Protein AF-A0A7C2Q3B1-F1 (afdb_monomer_lite)

Structure (mmCIF, N/CA/C/O backbone):
data_AF-A0A7C2Q3B1-F1
#
_entry.id   AF-A0A7C2Q3B1-F1
#
loop_
_atom_site.group_PDB
_atom_site.id
_atom_site.type_symbol
_atom_site.label_atom_id
_atom_site.label_alt_id
_atom_site.label_comp_id
_atom_site.label_asym_id
_atom_site.label_entity_id
_atom_site.label_seq_id
_atom_site.pdbx_PDB_ins_code
_atom_site.Cartn_x
_atom_site.Cartn_y
_atom_site.Cartn_z
_atom_site.occupancy
_atom_site.B_iso_or_equiv
_atom_site.auth_seq_id
_atom_site.auth_comp_id
_atom_site.auth_asym_id
_atom_site.auth_atom_id
_atom_site.pdbx_PDB_model_num
ATOM 1 N N . MET A 1 1 ? -25.913 -13.146 -14.107 1.00 42.25 1 MET A N 1
ATOM 2 C CA . MET A 1 1 ? -25.647 -11.935 -14.912 1.00 42.25 1 MET A CA 1
ATOM 3 C C . MET A 1 1 ? -24.142 -11.754 -14.998 1.00 42.25 1 MET A C 1
ATOM 5 O O . MET A 1 1 ? -23.524 -11.432 -13.992 1.00 42.25 1 MET A O 1
ATOM 9 N N . SER A 1 2 ? -23.534 -12.073 -16.142 1.00 45.22 2 SER A N 1
ATOM 10 C CA . SER A 1 2 ? -22.103 -11.849 -16.359 1.00 45.22 2 SER A CA 1
ATOM 11 C C . SER A 1 2 ? -21.874 -10.354 -16.567 1.00 45.22 2 SER A C 1
ATOM 13 O O . SER A 1 2 ? -22.244 -9.8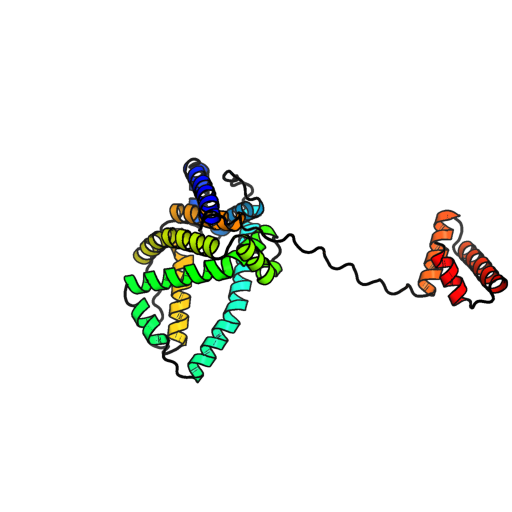14 -17.606 1.00 45.22 2 SER A O 1
ATOM 15 N N . VAL A 1 3 ? -21.310 -9.693 -15.559 1.00 58.19 3 VAL A N 1
ATOM 16 C CA . VAL A 1 3 ? -20.735 -8.347 -15.691 1.00 58.19 3 VAL A CA 1
ATOM 17 C C . VAL A 1 3 ? -19.761 -8.367 -16.874 1.00 58.19 3 VAL A C 1
ATOM 19 O O . VAL A 1 3 ? -19.031 -9.352 -17.033 1.00 58.19 3 VAL A O 1
ATOM 22 N N . ALA A 1 4 ? -19.771 -7.336 -17.723 1.00 73.50 4 ALA A N 1
ATOM 23 C CA . ALA A 1 4 ? -18.874 -7.292 -18.872 1.00 73.50 4 ALA A CA 1
ATOM 24 C C . ALA A 1 4 ? -17.408 -7.352 -18.392 1.00 73.50 4 ALA A C 1
ATOM 26 O O . ALA A 1 4 ? -17.093 -6.853 -17.304 1.00 73.50 4 ALA A O 1
ATOM 27 N N . PRO A 1 5 ? -16.489 -7.974 -19.155 1.00 72.19 5 PRO A N 1
ATOM 28 C CA . PRO A 1 5 ? -15.099 -8.077 -18.731 1.00 72.19 5 PRO A CA 1
ATOM 29 C C . PRO A 1 5 ? -14.525 -6.679 -18.465 1.00 72.19 5 PRO A C 1
ATOM 31 O O . PRO A 1 5 ? -14.617 -5.791 -19.314 1.00 72.19 5 PRO A O 1
ATOM 34 N N . LEU A 1 6 ? -13.915 -6.505 -17.289 1.00 85.00 6 LEU A N 1
ATOM 35 C CA . LEU A 1 6 ? -13.250 -5.275 -16.839 1.00 85.00 6 LEU A CA 1
ATOM 36 C C . LEU A 1 6 ? -14.175 -4.083 -16.524 1.00 85.00 6 LEU A C 1
ATOM 38 O O . LEU A 1 6 ? -13.698 -2.957 -16.373 1.00 85.00 6 LEU A O 1
ATOM 42 N N . GLU A 1 7 ? -15.491 -4.281 -16.437 1.00 90.75 7 GLU A N 1
ATOM 43 C CA . GLU A 1 7 ? -16.442 -3.192 -16.174 1.00 90.75 7 GLU A CA 1
ATOM 44 C C . GLU A 1 7 ? -16.231 -2.543 -14.797 1.00 90.75 7 GLU A C 1
ATOM 46 O O . GLU A 1 7 ? -16.241 -1.314 -14.682 1.00 90.75 7 GLU A O 1
ATOM 51 N N . ARG A 1 8 ? -15.953 -3.347 -13.761 1.00 90.50 8 ARG A N 1
ATOM 52 C CA . ARG A 1 8 ? -15.705 -2.843 -12.400 1.00 90.50 8 ARG A CA 1
ATOM 53 C C . ARG A 1 8 ? -14.401 -2.062 -12.340 1.00 90.50 8 ARG A C 1
ATOM 55 O O . ARG A 1 8 ? -14.362 -0.983 -11.750 1.00 90.50 8 ARG A O 1
ATOM 62 N N . ALA A 1 9 ? -13.360 -2.556 -13.009 1.00 91.94 9 ALA A N 1
ATOM 63 C CA . ALA A 1 9 ? -12.097 -1.836 -13.119 1.00 91.94 9 ALA A CA 1
ATOM 64 C C . ALA A 1 9 ? -12.259 -0.499 -13.847 1.00 91.94 9 ALA A C 1
ATOM 66 O O . ALA A 1 9 ? -11.742 0.513 -13.385 1.00 91.94 9 ALA A O 1
ATOM 67 N N . ARG A 1 10 ? -13.004 -0.472 -14.960 1.00 93.06 10 ARG A N 1
ATOM 68 C CA . ARG A 1 10 ? -13.275 0.756 -15.723 1.00 93.06 10 ARG A CA 1
ATOM 69 C C . ARG A 1 10 ? -14.020 1.789 -14.888 1.00 93.06 10 ARG A C 1
ATOM 71 O O . ARG A 1 10 ? -13.605 2.943 -14.875 1.00 93.06 10 ARG A O 1
ATOM 78 N N . GLY A 1 11 ? -15.066 1.378 -14.168 1.00 93.44 11 GLY A N 1
ATOM 79 C CA . GLY A 1 11 ? -15.797 2.258 -13.255 1.00 93.44 11 GLY A CA 1
ATOM 80 C C . GLY A 1 11 ? -14.893 2.817 -12.155 1.00 93.44 11 GLY A C 1
ATOM 81 O O . GLY A 1 11 ? -14.842 4.030 -11.952 1.00 93.44 11 GLY A O 1
ATOM 82 N N . ALA A 1 12 ? -14.105 1.948 -11.514 1.00 92.88 12 ALA A N 1
ATOM 83 C CA . ALA A 1 12 ? -13.204 2.359 -10.445 1.00 92.88 12 ALA A CA 1
ATOM 84 C C . ALA A 1 12 ? -12.106 3.313 -10.926 1.00 92.88 12 ALA A C 1
ATOM 86 O O . ALA A 1 12 ? -11.815 4.307 -10.262 1.00 92.88 12 ALA A O 1
ATOM 87 N N . LEU A 1 13 ? -11.518 3.040 -12.092 1.00 94.62 13 LEU A N 1
ATOM 88 C CA . LEU A 1 13 ? -10.511 3.896 -12.709 1.00 94.62 13 LEU A CA 1
ATOM 89 C C . LEU A 1 13 ? -11.105 5.232 -13.152 1.00 94.62 13 LEU A C 1
ATOM 91 O O . LEU A 1 13 ? -10.477 6.258 -12.917 1.00 94.62 13 LEU A O 1
ATOM 95 N N . ALA A 1 14 ? -12.301 5.249 -13.745 1.00 95.69 14 ALA A N 1
ATOM 96 C CA . ALA A 1 14 ? -12.973 6.489 -14.128 1.00 95.69 14 ALA A CA 1
ATOM 97 C C . ALA A 1 14 ? -13.192 7.401 -12.912 1.00 95.69 14 ALA A C 1
ATOM 99 O O . ALA A 1 14 ? -12.894 8.595 -12.979 1.00 95.69 14 ALA A O 1
ATOM 100 N N . GLU A 1 15 ? -13.618 6.833 -11.781 1.00 94.88 15 GLU A N 1
ATOM 101 C CA . GLU A 1 15 ? -13.765 7.576 -10.529 1.00 94.88 15 GLU A CA 1
ATOM 102 C C . GLU A 1 15 ? -12.416 8.074 -9.991 1.00 94.88 15 GLU A C 1
ATOM 104 O O . GLU A 1 15 ? -12.278 9.242 -9.623 1.00 94.88 15 GLU A O 1
ATOM 109 N N . SER A 1 16 ? -11.388 7.223 -10.014 1.00 94.56 16 SER A N 1
ATOM 110 C CA . SER A 1 16 ? -10.026 7.585 -9.613 1.00 94.56 16 SER A CA 1
ATOM 111 C C . SER A 1 16 ? -9.436 8.713 -10.474 1.00 94.56 16 SER A C 1
ATOM 113 O O . SER A 1 16 ? -8.836 9.647 -9.942 1.00 94.56 16 SER A O 1
ATOM 115 N N . PHE A 1 17 ? -9.636 8.675 -11.795 1.00 94.88 17 PHE A N 1
ATOM 116 C CA . PHE A 1 17 ? -9.206 9.731 -12.714 1.00 94.88 17 PHE A CA 1
ATOM 117 C C . PHE A 1 17 ? -10.011 11.015 -12.524 1.00 94.88 17 PHE A C 1
ATOM 119 O O . PHE A 1 17 ? -9.434 12.099 -12.580 1.00 94.88 17 PHE A O 1
ATOM 126 N N . ARG A 1 18 ? -11.318 10.923 -12.249 1.00 95.00 18 ARG A N 1
ATOM 127 C CA . ARG A 1 18 ? -12.152 12.086 -11.923 1.00 95.00 18 ARG A CA 1
ATOM 128 C C . ARG A 1 18 ? -11.666 12.774 -10.649 1.00 95.00 18 ARG A C 1
ATOM 130 O O . ARG A 1 18 ? -11.533 13.996 -10.631 1.00 95.00 18 ARG A O 1
ATOM 137 N N . PHE A 1 19 ? -11.330 11.994 -9.624 1.00 93.94 19 PHE A N 1
ATOM 138 C CA . PHE A 1 19 ? -10.735 12.499 -8.390 1.00 93.94 19 PHE A CA 1
ATOM 139 C C . PHE A 1 19 ? -9.375 13.172 -8.642 1.00 93.94 19 PHE A C 1
ATOM 141 O O . PHE A 1 19 ? -9.142 14.287 -8.176 1.00 93.94 19 PHE A O 1
ATOM 148 N N . ALA A 1 20 ? -8.492 12.545 -9.427 1.00 92.50 20 ALA A N 1
ATOM 149 C CA . ALA A 1 20 ? -7.205 13.135 -9.798 1.00 92.50 20 ALA A CA 1
ATOM 150 C C . ALA A 1 20 ? -7.374 14.431 -10.614 1.00 92.50 20 ALA A C 1
ATOM 152 O O . ALA A 1 20 ? -6.705 15.425 -10.341 1.00 92.50 20 ALA A O 1
ATOM 153 N N . ALA A 1 21 ? -8.320 14.468 -11.557 1.00 91.56 21 ALA A N 1
ATOM 154 C CA . ALA A 1 21 ? -8.648 15.666 -12.325 1.00 91.56 21 ALA A CA 1
ATOM 155 C C . ALA A 1 21 ? -9.195 16.794 -11.434 1.00 91.56 21 ALA A C 1
ATOM 157 O O . ALA A 1 21 ? -8.852 17.958 -11.636 1.00 91.56 21 ALA A O 1
ATOM 158 N N . ALA A 1 22 ? -10.005 16.469 -10.423 1.00 90.69 22 ALA A N 1
ATOM 159 C CA . ALA A 1 22 ? -10.451 17.440 -9.428 1.00 90.69 22 ALA A CA 1
ATOM 160 C C . ALA A 1 22 ? -9.275 17.997 -8.605 1.00 90.69 22 ALA A C 1
ATOM 162 O O . ALA A 1 22 ? -9.238 19.194 -8.330 1.00 90.69 22 ALA A O 1
ATOM 163 N N . LEU A 1 23 ? -8.279 17.165 -8.278 1.00 89.81 23 LEU A N 1
ATOM 164 C CA . LEU A 1 23 ? -7.068 17.613 -7.588 1.00 89.81 23 LEU A CA 1
ATOM 165 C C . LEU A 1 23 ? -6.220 18.556 -8.458 1.00 89.81 23 LEU A C 1
ATOM 167 O O . LEU A 1 23 ? -5.683 19.526 -7.937 1.00 89.81 23 LEU A O 1
ATOM 171 N N . ILE A 1 24 ? -6.150 18.322 -9.774 1.00 90.12 24 ILE A N 1
ATOM 172 C CA . ILE A 1 24 ? -5.483 19.231 -10.728 1.00 90.12 24 ILE A CA 1
ATOM 173 C C . ILE A 1 24 ? -6.171 20.600 -10.766 1.00 90.12 24 ILE A C 1
ATOM 175 O O . ILE A 1 24 ? -5.494 21.626 -10.804 1.00 90.12 24 ILE A O 1
ATOM 179 N N . LYS A 1 25 ? -7.511 20.629 -10.741 1.00 89.19 25 LYS A N 1
ATOM 180 C CA . LYS A 1 25 ? -8.281 21.885 -10.731 1.00 89.19 25 LYS A CA 1
ATOM 181 C C . LYS A 1 25 ? -8.051 22.690 -9.451 1.00 89.19 25 LYS A C 1
ATOM 183 O O . LYS A 1 25 ? -8.032 23.917 -9.498 1.00 89.19 25 LYS A O 1
ATOM 188 N N . ASP A 1 26 ? -7.841 22.019 -8.322 1.00 89.44 26 ASP A N 1
ATOM 189 C CA . ASP A 1 26 ? -7.517 22.656 -7.046 1.00 89.44 26 ASP A CA 1
ATOM 190 C C . ASP A 1 26 ? -5.997 22.864 -6.903 1.00 89.44 26 ASP A C 1
ATOM 192 O O . ASP A 1 26 ? -5.314 22.225 -6.096 1.00 89.44 26 ASP A O 1
ATOM 196 N N . VAL A 1 27 ? -5.458 23.783 -7.718 1.00 85.94 27 VAL A N 1
ATOM 197 C CA . VAL A 1 27 ? -4.012 24.069 -7.824 1.00 85.94 27 VAL A CA 1
ATOM 198 C C . VAL A 1 27 ? -3.378 24.332 -6.457 1.00 85.94 27 VAL A C 1
ATOM 200 O O . VAL A 1 27 ? -2.260 23.892 -6.200 1.00 85.94 27 VAL A O 1
ATOM 203 N N . ARG A 1 28 ? -4.097 24.995 -5.539 1.00 86.81 28 ARG A N 1
ATOM 204 C CA . ARG A 1 28 ? -3.617 25.266 -4.177 1.00 86.81 28 ARG A CA 1
ATOM 205 C C . ARG A 1 28 ? -3.377 23.975 -3.393 1.00 86.81 28 ARG A C 1
ATOM 207 O O . ARG A 1 28 ? -2.341 23.851 -2.735 1.00 86.81 28 ARG A O 1
ATOM 214 N N . LYS A 1 29 ? -4.312 23.021 -3.439 1.00 86.50 29 LYS A N 1
ATOM 215 C CA . LYS A 1 29 ? -4.155 21.716 -2.776 1.00 86.50 29 LYS A CA 1
ATOM 216 C C . LYS A 1 29 ? -3.052 20.898 -3.427 1.00 86.50 29 LYS A C 1
ATOM 218 O O . LYS A 1 29 ? -2.209 20.369 -2.706 1.00 86.50 29 LYS A O 1
ATOM 223 N N . LEU A 1 30 ? -3.022 20.833 -4.759 1.00 86.00 30 LEU A N 1
ATOM 224 C CA . LEU A 1 30 ? -1.981 20.099 -5.477 1.00 86.00 30 LEU A CA 1
ATOM 225 C C . LEU A 1 30 ? -0.592 20.656 -5.160 1.00 86.00 30 LEU A C 1
ATOM 227 O O . LEU A 1 30 ? 0.308 19.884 -4.842 1.00 86.00 30 LEU A O 1
ATOM 231 N N . LEU A 1 31 ? -0.425 21.981 -5.173 1.00 84.69 31 LEU A N 1
ATOM 232 C CA . LEU A 1 31 ? 0.838 22.629 -4.830 1.00 84.69 31 LEU A CA 1
ATOM 233 C C . LEU A 1 31 ? 1.230 22.345 -3.379 1.00 84.69 31 LEU A C 1
ATOM 235 O O . LEU A 1 31 ? 2.379 22.014 -3.116 1.00 84.69 31 LEU A O 1
ATOM 239 N N . THR A 1 32 ? 0.275 22.407 -2.449 1.00 83.38 32 THR A N 1
ATOM 240 C CA . THR A 1 32 ? 0.528 22.111 -1.033 1.00 83.38 32 THR A CA 1
ATOM 241 C C . THR A 1 32 ? 0.997 20.668 -0.861 1.00 83.38 32 THR A C 1
ATOM 243 O O . THR A 1 32 ? 2.055 20.442 -0.287 1.00 83.38 32 THR A O 1
ATOM 246 N N . LEU A 1 33 ? 0.276 19.687 -1.412 1.00 83.75 33 LEU A N 1
ATOM 247 C CA . LEU A 1 33 ? 0.691 18.281 -1.369 1.00 83.75 33 LEU A CA 1
ATOM 248 C C . LEU A 1 33 ? 2.049 18.072 -2.042 1.00 83.75 33 LEU A C 1
ATOM 250 O O . LEU A 1 33 ? 2.882 17.354 -1.509 1.00 83.75 33 LEU A O 1
ATOM 254 N N . THR A 1 34 ? 2.299 18.738 -3.168 1.00 82.00 34 THR A N 1
ATOM 255 C CA . THR A 1 34 ? 3.577 18.663 -3.886 1.00 82.00 34 THR A CA 1
ATOM 256 C C . THR A 1 34 ? 4.731 19.183 -3.029 1.00 82.00 34 THR A C 1
ATOM 258 O O . THR A 1 34 ? 5.741 18.501 -2.893 1.00 82.00 34 THR A O 1
ATOM 261 N N . LEU A 1 35 ? 4.578 20.356 -2.408 1.00 83.00 35 LEU A N 1
ATOM 262 C CA . LEU A 1 35 ? 5.595 20.944 -1.532 1.00 83.00 35 LEU A CA 1
ATOM 263 C C . LEU A 1 35 ? 5.859 20.066 -0.304 1.00 83.00 35 LEU A C 1
ATOM 265 O O . LEU A 1 35 ? 7.012 19.855 0.066 1.00 83.00 35 LEU A O 1
ATOM 269 N N . LEU A 1 36 ? 4.803 19.512 0.297 1.00 80.69 36 LEU A N 1
ATOM 270 C CA . LEU A 1 36 ? 4.922 18.587 1.426 1.00 80.69 36 LEU A CA 1
ATOM 271 C C . LEU A 1 36 ? 5.605 17.271 1.021 1.00 80.69 36 LEU A C 1
ATOM 273 O O . LEU A 1 36 ? 6.345 16.708 1.821 1.00 80.69 36 LEU A O 1
ATOM 277 N N . ASN A 1 37 ? 5.391 16.805 -0.213 1.00 77.69 37 ASN A N 1
ATOM 278 C CA . ASN A 1 37 ? 5.956 15.564 -0.749 1.00 77.69 37 ASN A CA 1
ATOM 279 C C . ASN A 1 37 ? 7.472 15.649 -0.993 1.00 77.69 37 ASN A C 1
ATOM 281 O O . ASN A 1 37 ? 8.155 14.631 -0.950 1.00 77.69 37 ASN A O 1
ATOM 285 N N . ILE A 1 38 ? 8.007 16.850 -1.242 1.00 76.25 38 ILE A N 1
ATOM 286 C CA . ILE A 1 38 ? 9.437 17.064 -1.525 1.00 76.25 38 ILE A CA 1
ATOM 287 C C . ILE A 1 38 ? 10.301 16.859 -0.271 1.00 76.25 38 ILE A C 1
ATOM 289 O O . ILE A 1 38 ? 11.429 16.380 -0.371 1.00 76.25 38 ILE A O 1
ATOM 293 N N . VAL A 1 39 ? 9.800 17.218 0.915 1.00 76.50 39 VAL A N 1
ATOM 294 C CA . VAL A 1 39 ? 10.576 17.150 2.163 1.00 76.50 39 VAL A CA 1
ATOM 295 C C . VAL A 1 39 ? 10.366 15.778 2.827 1.00 76.50 39 VAL A C 1
ATOM 297 O O . VAL A 1 39 ? 9.259 15.511 3.289 1.00 76.50 39 VAL A O 1
ATOM 300 N N . PRO A 1 40 ? 11.395 14.914 2.967 1.00 65.94 40 PRO A N 1
ATOM 301 C CA . PRO A 1 40 ? 11.216 13.500 3.333 1.00 65.94 40 PRO A CA 1
ATOM 302 C C . PRO A 1 40 ? 10.433 13.240 4.628 1.00 65.94 40 PRO A C 1
ATOM 304 O O . PRO A 1 40 ? 9.590 12.351 4.671 1.00 65.94 40 PRO A O 1
ATOM 307 N N . ILE A 1 41 ? 10.685 14.027 5.680 1.00 72.12 41 ILE A N 1
ATOM 308 C CA . ILE A 1 41 ? 9.986 13.891 6.970 1.00 72.12 41 ILE A CA 1
ATOM 309 C C . ILE A 1 41 ? 8.540 14.397 6.851 1.00 72.12 41 ILE A C 1
ATOM 311 O O . ILE A 1 41 ? 7.608 13.793 7.371 1.00 72.12 41 ILE A O 1
ATOM 315 N N . VAL A 1 42 ? 8.339 15.502 6.133 1.00 76.81 42 VAL A N 1
ATOM 316 C CA . VAL A 1 42 ? 7.030 16.149 5.966 1.00 76.81 42 VAL A CA 1
ATOM 317 C C . VAL A 1 42 ? 6.145 15.372 4.986 1.00 76.81 42 VAL A C 1
ATOM 319 O O . VAL A 1 42 ? 4.921 15.441 5.086 1.00 76.81 42 VAL A O 1
ATOM 322 N N . ASN A 1 43 ? 6.737 14.556 4.111 1.00 81.94 43 ASN A N 1
ATOM 323 C CA . ASN A 1 43 ? 6.028 13.710 3.158 1.00 81.94 43 ASN A CA 1
ATOM 324 C C . ASN A 1 43 ? 5.041 12.739 3.834 1.00 81.94 43 ASN A C 1
ATOM 326 O O . ASN A 1 43 ? 4.021 12.371 3.253 1.00 81.94 43 ASN A O 1
ATOM 330 N N . TRP A 1 44 ? 5.250 12.390 5.107 1.00 85.25 44 TRP A N 1
ATOM 331 C CA . TRP A 1 44 ? 4.256 11.620 5.860 1.00 85.25 44 TRP A CA 1
ATOM 332 C C . TRP A 1 44 ? 2.887 12.313 5.915 1.00 85.25 44 TRP A C 1
ATOM 334 O O . TRP A 1 44 ? 1.869 11.634 5.925 1.00 85.25 44 TRP A O 1
ATOM 344 N N . ILE A 1 45 ? 2.811 13.643 5.830 1.00 87.69 45 ILE A N 1
ATOM 345 C CA . ILE A 1 45 ? 1.531 14.363 5.729 1.00 87.69 45 ILE A CA 1
ATOM 346 C C . ILE A 1 45 ? 0.770 13.976 4.454 1.00 87.69 45 ILE A C 1
ATOM 348 O O . ILE A 1 45 ? -0.446 13.783 4.495 1.00 87.69 45 ILE A O 1
ATOM 352 N N . VAL A 1 46 ? 1.471 13.829 3.328 1.00 88.06 46 VAL A N 1
ATOM 353 C CA . VAL A 1 46 ? 0.883 13.424 2.042 1.00 88.06 46 VAL A CA 1
ATOM 354 C C . VAL A 1 46 ? 0.394 11.981 2.118 1.00 88.06 46 VAL A C 1
ATOM 356 O O . VAL A 1 46 ? -0.721 11.671 1.699 1.00 88.06 46 VAL A O 1
ATOM 359 N N . THR A 1 47 ? 1.173 11.101 2.743 1.00 89.12 47 THR A N 1
ATOM 360 C CA . THR A 1 47 ? 0.744 9.727 3.019 1.00 89.12 47 THR A CA 1
ATOM 361 C C . THR A 1 47 ? -0.507 9.695 3.899 1.00 89.12 47 THR A C 1
ATOM 363 O O . THR A 1 47 ? -1.476 9.014 3.565 1.00 89.12 47 THR A O 1
ATOM 366 N N . GLY A 1 48 ? -0.544 10.475 4.982 1.00 91.06 48 GLY A N 1
ATOM 367 C CA . GLY A 1 48 ? -1.709 10.580 5.863 1.00 91.06 48 GLY A CA 1
ATOM 368 C C . GLY A 1 48 ? -2.948 11.138 5.162 1.00 91.06 48 GLY A C 1
ATOM 369 O O . GLY A 1 48 ? -4.063 10.670 5.399 1.00 91.06 48 GLY A O 1
ATOM 370 N N . TYR A 1 49 ? -2.768 12.070 4.223 1.00 93.31 49 TYR A N 1
ATOM 371 C CA . TYR A 1 49 ? -3.847 12.527 3.350 1.00 93.31 49 TYR A CA 1
ATOM 372 C C . TYR A 1 49 ? -4.460 11.358 2.568 1.00 93.31 49 TYR A C 1
ATOM 374 O O . TYR A 1 49 ? -5.680 11.169 2.592 1.00 93.31 49 TYR A O 1
ATOM 382 N N . PHE A 1 50 ? -3.633 10.518 1.942 1.00 93.81 50 PHE A N 1
ATOM 383 C CA . PHE A 1 50 ? -4.124 9.352 1.208 1.00 93.81 50 PHE A CA 1
ATOM 384 C C . PHE A 1 50 ? -4.734 8.277 2.113 1.00 93.81 50 PHE A C 1
ATOM 386 O O . PHE A 1 50 ? -5.729 7.664 1.722 1.00 93.81 50 PHE A O 1
ATOM 393 N N . VAL A 1 51 ? -4.242 8.106 3.346 1.00 94.56 51 VAL A N 1
ATOM 394 C CA . VAL A 1 51 ? -4.902 7.275 4.373 1.00 94.56 51 VAL A CA 1
ATOM 395 C C . VAL A 1 51 ? -6.346 7.729 4.587 1.00 94.56 51 VAL A C 1
ATOM 397 O O . VAL A 1 51 ? -7.263 6.905 4.515 1.00 94.56 51 VAL A O 1
ATOM 400 N N . ARG A 1 52 ? -6.588 9.036 4.753 1.00 94.25 52 ARG A N 1
ATOM 401 C CA . ARG A 1 52 ? -7.950 9.584 4.885 1.00 94.25 52 ARG A CA 1
ATOM 402 C C . ARG A 1 52 ? -8.786 9.398 3.618 1.00 94.25 52 ARG A C 1
ATOM 404 O O . ARG A 1 52 ? -9.973 9.083 3.727 1.00 94.25 52 ARG A O 1
ATOM 411 N N . VAL A 1 53 ? -8.189 9.560 2.434 1.00 93.94 53 VAL A N 1
ATOM 412 C CA . VAL A 1 53 ? -8.867 9.336 1.144 1.00 93.94 53 VAL A CA 1
ATOM 413 C C . VAL A 1 53 ? -9.328 7.887 1.011 1.00 93.94 53 VAL A C 1
ATOM 415 O O . VAL A 1 53 ? -10.476 7.657 0.628 1.00 93.94 53 VAL A O 1
ATOM 418 N N . VAL A 1 54 ? -8.488 6.915 1.373 1.00 94.75 54 VAL A N 1
ATOM 419 C CA . VAL A 1 54 ? -8.873 5.498 1.375 1.00 94.75 54 VAL A CA 1
ATOM 420 C C . VAL A 1 54 ? -9.958 5.248 2.405 1.00 94.75 54 VAL A C 1
ATOM 422 O O . VAL A 1 54 ? -11.005 4.697 2.066 1.00 94.75 54 VAL A O 1
ATOM 425 N N . ARG A 1 55 ? -9.758 5.709 3.643 1.00 93.88 55 ARG A N 1
ATOM 426 C CA . ARG A 1 55 ? -10.691 5.488 4.751 1.00 93.88 55 ARG A CA 1
ATOM 427 C C . ARG A 1 55 ? -12.096 5.992 4.437 1.00 93.88 55 ARG A C 1
ATOM 429 O O . ARG A 1 55 ? -13.052 5.232 4.546 1.00 93.88 55 ARG A O 1
ATOM 436 N N . ARG A 1 56 ? -12.210 7.249 4.003 1.00 92.38 56 ARG A N 1
ATOM 437 C CA . ARG A 1 56 ? -13.499 7.923 3.773 1.00 92.38 56 ARG A CA 1
ATOM 438 C C . ARG A 1 56 ? -14.075 7.697 2.377 1.00 92.38 56 ARG A C 1
ATOM 440 O O . ARG A 1 56 ? -15.263 7.896 2.188 1.00 92.38 56 ARG A O 1
ATOM 447 N N . ASN A 1 57 ? -13.243 7.309 1.411 1.00 92.31 57 ASN A N 1
ATOM 448 C CA . ASN A 1 57 ? -13.593 7.210 -0.006 1.00 92.31 57 ASN A CA 1
ATOM 449 C C . ASN A 1 57 ? -14.428 8.404 -0.551 1.00 92.31 57 ASN A C 1
ATOM 451 O O . ASN A 1 57 ? -15.495 8.192 -1.116 1.00 92.31 57 ASN A O 1
ATOM 455 N N . PRO A 1 58 ? -13.959 9.662 -0.421 1.00 90.38 58 PRO A N 1
ATOM 456 C CA . PRO A 1 58 ? -14.731 10.840 -0.837 1.00 90.38 58 PRO A CA 1
ATOM 457 C C . PRO A 1 58 ? -14.774 11.010 -2.364 1.00 90.38 58 PRO A C 1
ATOM 459 O O . PRO A 1 58 ? -13.781 10.724 -3.027 1.00 90.38 58 PRO A O 1
ATOM 462 N N . GLY A 1 59 ? -15.867 11.529 -2.927 1.00 86.75 59 GLY A N 1
ATOM 463 C CA . GLY A 1 59 ? -15.925 11.856 -4.363 1.00 86.75 59 GLY A CA 1
ATOM 464 C C . GLY A 1 59 ? -15.011 13.022 -4.766 1.00 86.75 59 GLY A C 1
ATOM 465 O O . GLY A 1 59 ? -14.534 13.080 -5.896 1.00 86.75 59 GLY A O 1
ATOM 466 N N . GLU A 1 60 ? -14.704 13.921 -3.827 1.00 88.06 60 GLU A N 1
ATOM 467 C CA . GLU A 1 60 ? -13.869 15.104 -4.056 1.00 88.06 60 GLU A CA 1
ATOM 468 C C . GLU A 1 60 ? -12.609 15.125 -3.171 1.00 88.06 60 GLU A C 1
ATOM 470 O O . GLU A 1 60 ? -12.607 14.538 -2.080 1.00 88.06 60 GLU A O 1
ATOM 475 N N . PRO A 1 61 ? -11.529 15.810 -3.604 1.00 88.75 61 PRO A N 1
ATOM 476 C CA . PRO A 1 61 ? -10.304 15.945 -2.824 1.00 88.75 61 PRO A CA 1
ATOM 477 C C . PRO A 1 61 ? -10.533 16.602 -1.460 1.00 88.75 61 PRO A C 1
ATOM 479 O O . PRO A 1 61 ? -10.956 17.759 -1.370 1.00 88.75 61 PRO A O 1
ATOM 482 N N . LEU A 1 62 ? -10.161 15.879 -0.398 1.00 88.38 62 LEU A N 1
ATOM 483 C CA . LEU A 1 62 ? -10.229 16.365 0.981 1.00 88.38 62 LEU A CA 1
ATOM 484 C C . LEU A 1 62 ? -9.396 17.635 1.167 1.00 88.38 62 LEU A C 1
ATOM 486 O O . LEU A 1 62 ? -8.455 17.911 0.418 1.00 88.38 62 LEU A O 1
ATOM 490 N N . GLU A 1 63 ? -9.723 18.397 2.202 1.00 85.19 63 GLU A N 1
ATOM 491 C CA . GLU A 1 63 ? -8.900 19.525 2.608 1.00 85.19 63 GLU A CA 1
ATOM 492 C C . GLU A 1 63 ? -7.598 19.057 3.267 1.00 85.19 63 GLU A C 1
ATOM 494 O O . GLU A 1 63 ? -7.585 18.139 4.088 1.00 85.19 63 GLU A O 1
ATOM 499 N N . VAL A 1 64 ? -6.498 19.730 2.929 1.00 84.25 64 VAL A N 1
ATOM 500 C CA . VAL A 1 64 ? -5.198 19.543 3.582 1.00 84.25 64 VAL A CA 1
ATOM 501 C C . VAL A 1 64 ? -5.133 20.499 4.775 1.00 84.25 64 VAL A C 1
ATOM 503 O O . VAL A 1 64 ? -4.553 21.581 4.701 1.00 84.25 64 VAL A O 1
ATOM 506 N N . ARG A 1 65 ? -5.827 20.138 5.855 1.00 80.69 65 ARG A N 1
ATOM 507 C CA . ARG A 1 65 ? -5.820 20.845 7.147 1.00 80.69 65 ARG A CA 1
ATOM 508 C C . ARG A 1 65 ? -5.377 19.878 8.245 1.00 80.69 65 ARG A C 1
ATOM 510 O O . ARG A 1 65 ? -5.318 18.677 8.008 1.00 80.69 65 ARG A O 1
ATOM 517 N N . GLU A 1 66 ? -5.067 20.403 9.430 1.00 87.50 66 GLU A N 1
ATOM 518 C CA . GLU A 1 66 ? -4.627 19.599 10.586 1.00 87.50 66 GLU A CA 1
ATOM 519 C C . GLU A 1 66 ? -3.337 18.809 10.304 1.00 87.50 66 GLU A C 1
ATOM 521 O O . GLU A 1 66 ? -3.276 17.589 10.462 1.00 87.50 66 GLU A O 1
ATOM 526 N N . PHE A 1 67 ? -2.278 19.512 9.890 1.00 86.44 67 PHE A N 1
ATOM 527 C CA . PHE A 1 67 ? -0.991 18.907 9.529 1.00 86.44 67 PHE A CA 1
ATOM 528 C C . PHE A 1 67 ? -0.457 17.910 10.567 1.00 86.44 67 PHE A C 1
ATOM 530 O O . PHE A 1 67 ? 0.094 16.886 10.180 1.00 86.44 67 PHE A O 1
ATOM 537 N N . GLY A 1 68 ? -0.661 18.167 11.864 1.00 86.75 68 GLY A N 1
ATOM 538 C CA . GLY A 1 68 ? -0.245 17.257 12.934 1.00 86.75 68 GLY A CA 1
ATOM 539 C C . GLY A 1 68 ? -0.962 15.903 12.905 1.00 86.75 68 GLY A C 1
ATOM 540 O O . GLY A 1 68 ? -0.320 14.870 13.068 1.00 86.75 68 GLY A O 1
ATOM 541 N N . GLU A 1 69 ? -2.269 15.883 12.643 1.00 91.62 69 GLU A N 1
ATOM 542 C CA . GLU A 1 69 ? -3.030 14.631 12.555 1.00 91.62 69 GLU A CA 1
ATOM 543 C C . GLU A 1 69 ? -2.738 13.892 11.247 1.00 91.62 69 GLU A C 1
ATOM 545 O O . GLU A 1 69 ? -2.542 12.678 11.256 1.00 91.62 69 GLU A O 1
ATOM 550 N N . LEU A 1 70 ? -2.602 14.620 10.132 1.00 90.75 70 LEU A N 1
ATOM 551 C CA . LEU A 1 70 ? -2.145 14.037 8.867 1.00 90.75 70 LEU A CA 1
ATOM 552 C C . LEU A 1 70 ? -0.748 13.415 9.004 1.00 90.75 70 LEU A C 1
ATOM 554 O O . LEU A 1 70 ? -0.519 12.304 8.533 1.00 90.75 70 LEU A O 1
ATOM 558 N N . PHE A 1 71 ? 0.173 14.093 9.691 1.00 90.56 71 PHE A N 1
ATOM 559 C CA . PHE A 1 71 ? 1.510 13.574 9.960 1.00 90.56 71 PHE A CA 1
ATOM 560 C C . PHE A 1 71 ? 1.459 12.286 10.788 1.00 90.56 71 PHE A C 1
ATOM 562 O O . PHE A 1 71 ? 2.077 11.296 10.405 1.00 90.56 71 PHE A O 1
ATOM 569 N N . LYS A 1 72 ? 0.691 12.266 11.889 1.00 91.44 72 LYS A N 1
ATOM 570 C CA . LYS A 1 72 ? 0.512 11.067 12.728 1.00 91.44 72 LYS A CA 1
ATOM 571 C C . LYS A 1 72 ? -0.060 9.898 11.929 1.00 91.44 72 LYS A C 1
ATOM 573 O O . LYS A 1 72 ? 0.434 8.780 12.047 1.00 91.44 72 LYS A O 1
ATOM 578 N N . GLU A 1 73 ? -1.079 10.143 11.106 1.00 92.25 73 GLU A N 1
ATOM 579 C CA . GLU A 1 73 ? -1.666 9.104 10.257 1.00 92.25 73 GLU A CA 1
ATOM 580 C C . GLU A 1 73 ? -0.651 8.542 9.256 1.00 92.25 73 GLU A C 1
ATOM 582 O O . GLU A 1 73 ? -0.545 7.324 9.110 1.00 92.25 73 GLU A O 1
ATOM 587 N N . GLY A 1 74 ? 0.135 9.403 8.607 1.00 89.62 74 GLY A N 1
ATOM 588 C CA . GLY A 1 74 ? 1.178 8.967 7.683 1.00 89.62 74 GLY A CA 1
ATOM 589 C C . GLY A 1 74 ? 2.338 8.239 8.352 1.00 89.62 74 GLY A C 1
ATOM 590 O O . GLY A 1 74 ? 2.831 7.253 7.810 1.00 89.62 74 GLY A O 1
ATOM 591 N N . PHE A 1 75 ? 2.745 8.674 9.544 1.00 89.69 75 PHE A N 1
ATOM 592 C CA . PHE A 1 75 ? 3.773 7.994 10.326 1.00 89.69 75 PHE A CA 1
ATOM 593 C C . PHE A 1 75 ? 3.313 6.603 10.774 1.00 89.69 75 PHE A C 1
ATOM 595 O O . PHE A 1 75 ? 4.043 5.627 10.617 1.00 89.69 75 PHE A O 1
ATOM 602 N N . ASN A 1 76 ? 2.073 6.476 11.252 1.00 91.69 76 ASN A N 1
ATOM 603 C CA . ASN A 1 76 ? 1.497 5.177 11.603 1.00 91.69 76 ASN A CA 1
ATOM 604 C C . ASN A 1 76 ? 1.394 4.250 10.386 1.00 91.69 76 ASN A C 1
ATOM 606 O O . ASN A 1 76 ? 1.664 3.054 10.504 1.00 91.69 76 ASN A O 1
ATOM 610 N N . PHE A 1 77 ? 1.050 4.795 9.216 1.00 92.06 77 PHE A N 1
ATOM 611 C CA . PHE A 1 77 ? 1.082 4.045 7.965 1.00 92.06 77 PHE A CA 1
ATOM 612 C C . PHE A 1 77 ? 2.496 3.566 7.632 1.00 92.06 77 PHE A C 1
ATOM 614 O O . PHE A 1 77 ? 2.682 2.395 7.308 1.00 92.06 77 PHE A O 1
ATOM 621 N N . PHE A 1 78 ? 3.494 4.444 7.752 1.00 89.81 78 PHE A N 1
ATOM 622 C CA . PHE A 1 78 ? 4.893 4.083 7.544 1.00 89.81 78 PHE A CA 1
ATOM 623 C C . PHE A 1 78 ? 5.317 2.945 8.480 1.00 89.81 78 PHE A C 1
ATOM 625 O O . PHE A 1 78 ? 5.890 1.968 8.008 1.00 89.81 78 PHE A O 1
ATOM 632 N N . LEU A 1 79 ? 4.971 3.012 9.770 1.00 89.50 79 LEU A N 1
ATOM 633 C CA . LEU A 1 79 ? 5.243 1.931 10.722 1.00 89.50 79 LEU A CA 1
ATOM 634 C C . LEU A 1 79 ? 4.559 0.619 10.324 1.00 89.50 79 LEU A C 1
ATOM 636 O O . LEU A 1 79 ? 5.181 -0.438 10.402 1.00 89.50 79 LEU A O 1
ATOM 640 N N . ALA A 1 80 ? 3.306 0.667 9.868 1.00 92.44 80 ALA A N 1
ATOM 641 C CA . ALA A 1 80 ? 2.590 -0.525 9.425 1.00 92.44 80 ALA A CA 1
ATOM 642 C C . ALA A 1 80 ? 3.265 -1.173 8.205 1.00 92.44 80 ALA A C 1
ATOM 644 O O . ALA A 1 80 ? 3.528 -2.375 8.214 1.00 92.44 80 ALA A O 1
ATOM 645 N N . VAL A 1 81 ? 3.606 -0.380 7.183 1.00 88.06 81 VAL A N 1
ATOM 646 C CA . VAL A 1 81 ? 4.311 -0.863 5.983 1.00 88.06 81 VAL A CA 1
ATOM 647 C C . VAL A 1 81 ? 5.723 -1.346 6.318 1.00 88.06 81 VAL A C 1
ATOM 649 O O . VAL A 1 81 ? 6.162 -2.352 5.769 1.00 88.06 81 VAL A O 1
ATOM 652 N N . LEU A 1 82 ? 6.423 -0.689 7.245 1.00 87.69 82 LEU A N 1
ATOM 653 C CA . LEU A 1 82 ? 7.737 -1.122 7.720 1.00 87.69 82 LEU A CA 1
ATOM 654 C C . LEU A 1 82 ? 7.657 -2.490 8.409 1.00 87.69 82 LEU A C 1
ATOM 656 O O . LEU A 1 82 ? 8.456 -3.373 8.109 1.00 87.69 82 LEU A O 1
ATOM 660 N N . LEU A 1 83 ? 6.673 -2.695 9.288 1.00 90.56 83 LEU A N 1
ATOM 661 C CA . LEU A 1 83 ? 6.436 -3.993 9.925 1.00 90.56 83 LEU A CA 1
ATOM 662 C C . LEU A 1 83 ? 6.093 -5.068 8.892 1.00 90.56 83 LEU A C 1
ATOM 664 O O . LEU A 1 83 ? 6.634 -6.170 8.956 1.00 90.56 83 LEU A O 1
ATOM 668 N N . LEU A 1 84 ? 5.247 -4.741 7.912 1.00 89.62 84 LEU A N 1
ATOM 669 C CA . LEU A 1 84 ? 4.949 -5.632 6.794 1.00 89.62 84 LEU A CA 1
ATOM 670 C C . LEU A 1 84 ? 6.221 -6.008 6.022 1.00 89.62 84 LEU A C 1
ATOM 672 O O . LEU A 1 84 ? 6.447 -7.187 5.756 1.00 89.62 84 LEU A O 1
ATOM 676 N N . ALA A 1 85 ? 7.070 -5.030 5.706 1.00 85.25 85 ALA A N 1
ATOM 677 C CA . ALA A 1 85 ? 8.325 -5.250 4.999 1.00 85.25 85 ALA A CA 1
ATOM 678 C C . ALA A 1 85 ? 9.288 -6.141 5.798 1.00 85.25 85 ALA A C 1
ATOM 680 O O . ALA A 1 85 ? 9.892 -7.042 5.224 1.00 85.25 85 ALA A O 1
ATOM 681 N N . ILE A 1 86 ? 9.393 -5.947 7.117 1.00 85.50 86 ILE A N 1
ATOM 682 C CA . ILE A 1 86 ? 10.210 -6.794 8.000 1.00 85.50 86 ILE A CA 1
ATOM 683 C C . ILE A 1 86 ? 9.695 -8.236 7.990 1.00 85.50 86 ILE A C 1
ATOM 685 O O . ILE A 1 86 ? 10.477 -9.169 7.810 1.00 85.50 86 ILE A O 1
ATOM 689 N N . VAL A 1 87 ? 8.383 -8.431 8.138 1.00 87.69 87 VAL A N 1
ATOM 690 C CA . VAL A 1 87 ? 7.776 -9.770 8.127 1.00 87.69 87 VAL A CA 1
ATOM 691 C C . VAL A 1 87 ? 7.983 -10.457 6.778 1.00 87.69 87 VAL A C 1
ATOM 693 O O . VAL A 1 87 ? 8.314 -11.638 6.754 1.00 87.69 87 VAL A O 1
ATOM 696 N N . LEU A 1 88 ? 7.850 -9.734 5.662 1.00 85.06 88 LEU A N 1
ATOM 697 C CA . LEU A 1 88 ? 8.087 -10.266 4.315 1.00 85.06 88 LEU A CA 1
ATOM 698 C C . LEU A 1 88 ? 9.570 -10.488 4.000 1.00 85.06 88 LEU A C 1
ATOM 700 O O . LEU A 1 88 ? 9.894 -11.344 3.174 1.00 85.06 88 LEU A O 1
ATOM 704 N N . ALA A 1 89 ? 10.477 -9.778 4.671 1.00 79.44 89 ALA A N 1
ATOM 705 C CA . ALA A 1 89 ? 11.904 -10.011 4.520 1.00 79.44 89 ALA A CA 1
ATOM 706 C C . ALA A 1 89 ? 12.287 -11.418 5.001 1.00 79.44 89 ALA A C 1
ATOM 708 O O . ALA A 1 89 ? 13.130 -12.049 4.379 1.00 79.44 89 ALA A O 1
ATOM 709 N N . ILE A 1 90 ? 11.649 -11.954 6.048 1.00 82.31 90 ILE A N 1
ATOM 710 C CA . ILE A 1 90 ? 11.958 -13.289 6.593 1.00 82.31 90 ILE A CA 1
ATOM 711 C C . ILE A 1 90 ? 11.820 -14.406 5.537 1.00 82.31 90 ILE A C 1
ATOM 713 O O . ILE A 1 90 ? 12.820 -15.073 5.262 1.00 82.31 90 ILE A O 1
ATOM 717 N N . PRO A 1 91 ? 10.651 -14.636 4.899 1.00 82.88 91 PRO A N 1
ATOM 718 C CA . PRO A 1 91 ? 10.523 -15.665 3.870 1.00 82.88 91 PRO A CA 1
ATOM 719 C C . PRO A 1 91 ? 11.388 -15.359 2.647 1.00 82.88 91 PRO A C 1
ATOM 721 O O . PRO A 1 91 ? 11.927 -16.282 2.043 1.00 82.88 91 PRO A O 1
ATOM 724 N N . PHE A 1 92 ? 11.585 -14.082 2.311 1.00 76.12 92 PHE A N 1
ATOM 725 C CA . PHE A 1 92 ? 12.488 -13.685 1.234 1.00 76.12 92 PHE A CA 1
ATOM 726 C C . PHE A 1 92 ? 13.935 -14.128 1.513 1.00 76.12 92 PHE A C 1
ATOM 728 O O . PHE A 1 92 ? 14.561 -14.734 0.646 1.00 76.12 92 PHE A O 1
ATOM 735 N N . TRP A 1 93 ? 14.432 -13.930 2.740 1.00 75.31 93 TRP A N 1
ATOM 736 C CA . TRP A 1 93 ? 15.744 -14.404 3.197 1.00 75.31 93 TRP A CA 1
ATOM 737 C C . TRP A 1 93 ? 15.838 -15.936 3.276 1.00 75.31 93 TRP A C 1
ATOM 739 O O . TRP A 1 93 ? 16.902 -16.496 3.015 1.00 75.31 93 TRP A O 1
ATOM 749 N N . LEU A 1 94 ? 14.741 -16.637 3.578 1.00 79.94 94 LEU A N 1
ATOM 750 C CA . LEU A 1 94 ? 14.710 -18.105 3.572 1.00 79.94 94 LEU A CA 1
ATOM 751 C C . LEU A 1 94 ? 14.762 -18.686 2.155 1.00 79.94 94 LEU A C 1
ATOM 753 O O . LEU A 1 94 ? 15.533 -19.610 1.904 1.00 79.94 94 LEU A O 1
ATOM 757 N N . VAL A 1 95 ? 13.986 -18.134 1.216 1.00 79.06 95 VAL A N 1
ATOM 758 C CA . VAL A 1 95 ? 14.038 -18.524 -0.206 1.00 79.06 95 VAL A CA 1
ATOM 759 C C . VAL A 1 95 ? 15.423 -18.234 -0.770 1.00 79.06 95 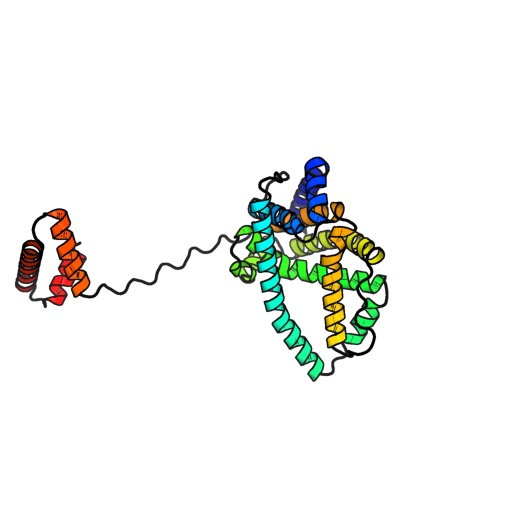VAL A C 1
ATOM 761 O O . VAL A 1 95 ? 16.019 -19.081 -1.429 1.00 79.06 95 VAL A O 1
ATOM 764 N N . ALA A 1 96 ? 15.966 -17.064 -0.446 1.00 68.00 96 ALA A N 1
ATOM 765 C CA . ALA A 1 96 ? 17.339 -16.693 -0.727 1.00 68.00 96 ALA A CA 1
ATOM 766 C C . ALA A 1 96 ? 18.347 -17.754 -0.246 1.00 68.00 96 ALA A C 1
ATOM 768 O O . ALA A 1 96 ? 19.151 -18.259 -1.028 1.00 68.00 96 ALA A O 1
ATOM 769 N N . LEU A 1 97 ? 18.281 -18.145 1.027 1.00 75.19 97 LEU A N 1
ATOM 770 C CA . LEU A 1 97 ? 19.159 -19.171 1.585 1.00 75.19 97 LEU A CA 1
ATOM 771 C C . LEU A 1 97 ? 18.983 -20.528 0.881 1.00 75.19 97 LEU A C 1
ATOM 773 O O . LEU A 1 97 ? 19.971 -21.169 0.531 1.00 75.19 97 LEU A O 1
ATOM 777 N N . ALA A 1 98 ? 17.745 -20.951 0.617 1.00 77.31 98 ALA A N 1
ATOM 778 C CA . ALA A 1 98 ? 17.455 -22.215 -0.059 1.00 77.31 98 ALA A CA 1
ATOM 779 C C . ALA A 1 98 ? 18.017 -22.253 -1.490 1.00 77.31 98 ALA A C 1
ATOM 781 O O . ALA A 1 98 ? 18.673 -23.218 -1.875 1.00 77.31 98 ALA A O 1
ATOM 782 N N . LEU A 1 99 ? 17.825 -21.187 -2.269 1.00 71.62 99 LEU A N 1
ATOM 783 C CA . LEU A 1 99 ? 18.364 -21.076 -3.627 1.00 71.62 99 LEU A CA 1
ATOM 784 C C . LEU A 1 99 ? 19.900 -21.059 -3.638 1.00 71.62 99 LEU A C 1
ATOM 786 O O . LEU A 1 99 ? 20.509 -21.654 -4.530 1.00 71.62 99 LEU A O 1
ATOM 790 N N . MET A 1 100 ? 20.523 -20.430 -2.633 1.00 67.06 100 MET A N 1
ATOM 791 C CA . MET A 1 100 ? 21.975 -20.458 -2.441 1.00 67.06 100 MET A CA 1
ATOM 792 C C . MET A 1 100 ? 22.475 -21.886 -2.179 1.00 67.06 100 MET A C 1
ATOM 794 O O . MET A 1 100 ? 23.442 -22.315 -2.807 1.00 67.06 100 MET A O 1
ATOM 798 N N . LEU A 1 101 ? 21.802 -22.640 -1.303 1.00 76.75 101 LEU A N 1
ATOM 799 C CA . LEU A 1 101 ? 22.136 -24.042 -1.023 1.00 76.75 101 LEU A CA 1
ATOM 800 C C . LEU A 1 101 ? 21.962 -24.941 -2.260 1.00 76.75 101 LEU A C 1
ATOM 802 O O . LEU A 1 101 ? 22.760 -25.850 -2.473 1.00 76.75 101 LEU A O 1
ATOM 806 N N . LEU A 1 102 ? 20.964 -24.656 -3.101 1.00 79.00 102 LEU A N 1
ATOM 807 C CA . LEU A 1 102 ? 20.664 -25.406 -4.325 1.00 79.00 102 LEU A CA 1
ATOM 808 C C . LEU A 1 102 ? 21.509 -24.991 -5.545 1.00 79.00 102 LEU A C 1
ATOM 810 O O . LEU A 1 102 ? 21.353 -25.582 -6.612 1.00 79.00 102 LEU A O 1
ATOM 814 N N . ARG A 1 103 ? 22.397 -23.992 -5.415 1.00 73.75 103 ARG A N 1
ATOM 815 C CA . ARG A 1 103 ? 23.241 -23.453 -6.505 1.00 73.75 103 ARG A CA 1
ATOM 816 C C . ARG A 1 103 ? 22.455 -23.053 -7.767 1.00 73.75 103 ARG A C 1
ATOM 818 O O . ARG A 1 103 ? 22.961 -23.167 -8.882 1.00 73.75 103 ARG A O 1
ATOM 825 N N . ILE A 1 104 ? 21.220 -22.575 -7.607 1.00 66.56 104 ILE A N 1
ATOM 826 C CA . ILE A 1 104 ? 20.383 -22.142 -8.736 1.00 66.56 104 ILE A CA 1
ATOM 827 C C . ILE A 1 104 ? 20.805 -20.734 -9.177 1.00 66.56 104 ILE A C 1
ATOM 829 O O . ILE A 1 104 ? 20.822 -19.797 -8.379 1.00 66.56 104 ILE A O 1
ATOM 833 N N . ASN A 1 105 ? 21.098 -20.569 -10.470 1.00 66.12 105 ASN A N 1
ATOM 834 C CA . ASN A 1 105 ? 21.741 -19.372 -11.023 1.00 66.12 105 ASN A CA 1
ATOM 835 C C . ASN A 1 105 ? 20.762 -18.232 -11.410 1.00 66.12 105 ASN A C 1
ATOM 837 O O . ASN A 1 105 ? 20.874 -17.612 -12.462 1.00 66.12 105 ASN A O 1
ATOM 841 N N . VAL A 1 106 ? 19.800 -17.919 -10.534 1.00 65.75 106 VAL A N 1
ATOM 842 C CA . VAL A 1 106 ? 18.902 -16.741 -10.640 1.00 65.75 106 VAL A CA 1
ATOM 843 C C . VAL A 1 106 ? 19.628 -15.374 -10.760 1.00 65.75 106 VAL A C 1
ATOM 845 O O . VAL A 1 106 ? 19.094 -14.485 -11.429 1.00 65.75 106 VAL A O 1
ATOM 848 N N . PRO A 1 107 ? 20.822 -15.156 -10.161 1.00 67.75 107 PRO A N 1
ATOM 849 C CA . PRO A 1 107 ? 21.481 -13.845 -10.160 1.00 67.75 107 PRO A CA 1
ATOM 850 C C . PRO A 1 107 ? 21.840 -13.294 -11.541 1.00 67.75 107 PRO A C 1
ATOM 852 O O . PRO A 1 107 ? 21.804 -12.082 -11.736 1.00 67.75 107 PRO A O 1
ATOM 855 N N . GLU A 1 108 ? 22.142 -14.159 -12.508 1.00 69.25 108 GLU A N 1
ATOM 856 C CA . GLU A 1 108 ? 22.652 -13.749 -13.821 1.00 69.25 108 GLU A CA 1
ATOM 857 C C . GLU A 1 108 ? 21.569 -13.089 -14.688 1.00 69.25 108 GLU A C 1
ATOM 859 O O . GLU A 1 108 ? 21.809 -12.060 -15.316 1.00 69.25 108 GLU A O 1
ATOM 864 N N . LEU A 1 109 ? 20.337 -13.609 -14.637 1.00 66.00 109 LEU A N 1
ATOM 865 C CA . LEU A 1 109 ? 19.187 -13.026 -15.335 1.00 66.00 109 LEU A CA 1
ATOM 866 C C . LEU A 1 109 ? 18.819 -11.647 -14.769 1.00 66.00 109 LEU A C 1
ATOM 868 O O . LEU A 1 109 ? 18.565 -10.707 -15.522 1.00 66.00 109 LEU A O 1
ATOM 872 N N . LEU A 1 110 ? 18.802 -11.515 -13.440 1.00 68.69 110 LEU A N 1
ATOM 873 C CA . LEU A 1 110 ? 18.496 -10.246 -12.771 1.00 68.69 110 LEU A CA 1
ATOM 874 C C . LEU A 1 110 ? 19.586 -9.202 -13.014 1.00 68.69 110 LEU A C 1
ATOM 876 O O . LEU A 1 110 ? 19.281 -8.021 -13.186 1.00 68.69 110 LEU A O 1
ATOM 880 N N . LYS A 1 111 ? 20.845 -9.639 -13.068 1.00 70.62 111 LYS A N 1
ATOM 881 C CA . LYS A 1 111 ? 21.992 -8.799 -13.399 1.00 70.62 111 LYS A CA 1
ATOM 882 C C . LYS A 1 111 ? 21.922 -8.292 -14.835 1.00 70.62 111 LYS A C 1
ATOM 884 O O . LYS A 1 111 ? 21.905 -7.079 -15.030 1.00 70.62 111 LYS A O 1
ATOM 889 N N . ALA A 1 112 ? 21.752 -9.189 -15.806 1.00 70.50 112 ALA A N 1
ATOM 890 C CA . ALA A 1 112 ? 21.595 -8.827 -17.214 1.00 70.50 112 ALA A CA 1
ATOM 891 C C . ALA A 1 112 ? 20.409 -7.869 -17.434 1.00 70.50 112 ALA A C 1
ATOM 893 O O . ALA A 1 112 ? 20.518 -6.883 -18.167 1.00 70.50 112 ALA A O 1
ATOM 894 N N . ALA A 1 113 ? 19.284 -8.102 -16.747 1.00 70.62 113 ALA A N 1
ATOM 895 C CA . ALA A 1 113 ? 18.146 -7.189 -16.785 1.00 70.62 113 ALA A CA 1
ATOM 896 C C . ALA A 1 113 ? 18.499 -5.811 -16.199 1.00 70.62 113 ALA A C 1
ATOM 898 O O . ALA A 1 113 ? 18.148 -4.791 -16.782 1.00 70.62 113 ALA A O 1
ATOM 899 N N . ASN A 1 114 ? 19.219 -5.748 -15.079 1.00 72.56 114 ASN A N 1
ATOM 900 C CA . ASN A 1 114 ? 19.529 -4.494 -14.391 1.00 72.56 114 ASN A CA 1
ATOM 901 C C . ASN A 1 114 ? 20.640 -3.653 -15.059 1.00 72.56 114 ASN A C 1
ATOM 903 O O . ASN A 1 114 ? 20.722 -2.452 -14.792 1.00 72.56 114 ASN A O 1
ATOM 907 N N . GLU A 1 115 ? 21.478 -4.250 -15.911 1.00 75.44 115 GLU A N 1
ATOM 908 C CA . GLU A 1 115 ? 22.573 -3.564 -16.618 1.00 75.44 115 GLU A CA 1
ATOM 909 C C . GLU A 1 115 ? 22.085 -2.643 -17.748 1.00 75.44 115 GLU A C 1
ATOM 911 O O . GLU A 1 115 ? 22.657 -1.575 -17.973 1.00 75.44 115 GLU A O 1
ATOM 916 N N . SER A 1 116 ? 20.996 -3.006 -18.431 1.00 79.81 116 SER A N 1
ATOM 917 C CA . SER A 1 116 ? 20.399 -2.169 -19.480 1.00 79.81 116 SER A CA 1
ATOM 918 C C . SER A 1 116 ? 19.335 -1.219 -18.920 1.00 79.81 116 SER A C 1
ATOM 920 O O . SER A 1 116 ? 18.605 -1.556 -17.988 1.00 79.81 116 SER A O 1
ATOM 922 N N . LEU A 1 117 ? 19.186 -0.025 -19.512 1.00 75.56 117 LEU A N 1
ATOM 923 C CA . LEU A 1 117 ? 18.125 0.913 -19.117 1.00 75.56 117 LEU A CA 1
ATOM 924 C C . LEU A 1 117 ? 16.732 0.280 -19.275 1.00 75.56 117 LEU A C 1
ATOM 926 O O . LEU A 1 117 ? 15.921 0.363 -18.356 1.00 75.56 117 LEU A O 1
ATOM 930 N N . SER A 1 118 ? 16.467 -0.370 -20.411 1.00 78.56 118 SER A N 1
ATOM 931 C CA . SER A 1 118 ? 15.185 -1.020 -20.708 1.00 78.56 118 SER A CA 1
ATOM 932 C C . SER A 1 118 ? 14.897 -2.195 -19.773 1.00 78.56 118 SER A C 1
ATOM 934 O O . SER A 1 118 ? 13.801 -2.272 -19.217 1.00 78.56 118 SER A O 1
ATOM 936 N N . GLY A 1 119 ? 15.876 -3.072 -19.539 1.00 78.62 119 GLY A N 1
ATOM 937 C CA . GLY A 1 119 ? 15.726 -4.193 -18.614 1.00 78.62 119 GLY A CA 1
ATOM 938 C C . GLY A 1 119 ? 15.516 -3.727 -17.172 1.00 78.62 119 GLY A C 1
ATOM 939 O O . GLY A 1 119 ? 14.670 -4.273 -16.466 1.00 78.62 119 GLY A O 1
ATOM 940 N N . ARG A 1 120 ? 16.196 -2.655 -16.746 1.00 77.50 120 ARG A N 1
ATOM 941 C CA . ARG A 1 120 ? 16.038 -2.077 -15.407 1.00 77.50 120 ARG A CA 1
ATOM 942 C C . ARG A 1 120 ? 14.648 -1.479 -15.201 1.00 77.50 120 ARG A C 1
ATOM 944 O O . ARG A 1 120 ? 14.072 -1.645 -14.124 1.00 77.50 120 ARG A O 1
ATOM 951 N N . LEU A 1 121 ? 14.101 -0.802 -16.212 1.00 80.31 121 LEU A N 1
ATOM 952 C CA . LEU A 1 121 ? 12.734 -0.274 -16.171 1.00 80.31 121 LEU A CA 1
ATOM 953 C C . LEU A 1 121 ? 11.705 -1.405 -16.121 1.00 80.31 121 LEU A C 1
ATOM 955 O O . LEU A 1 121 ? 10.811 -1.366 -15.279 1.00 80.31 121 LEU A O 1
ATOM 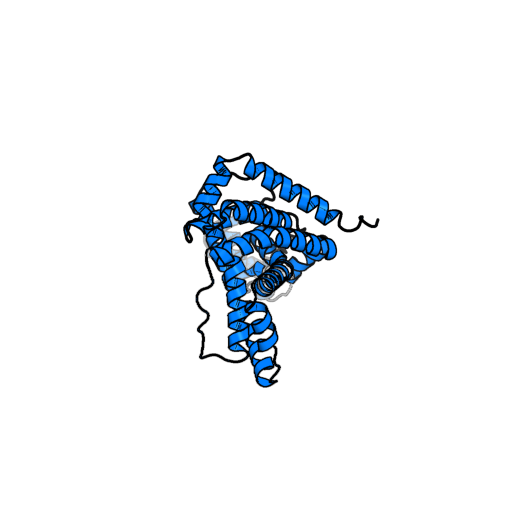959 N N . LEU A 1 122 ? 11.874 -2.440 -16.950 1.00 83.00 122 LEU A N 1
ATOM 960 C CA . LEU A 1 122 ? 11.000 -3.613 -16.951 1.00 83.00 122 LEU A CA 1
ATOM 961 C C . LEU A 1 122 ? 11.026 -4.343 -15.603 1.00 83.00 122 LEU A C 1
ATOM 963 O O . LEU A 1 122 ? 9.972 -4.683 -15.069 1.00 83.00 122 LEU A O 1
ATOM 967 N N . LEU A 1 123 ? 12.215 -4.545 -15.028 1.00 78.50 123 LEU A N 1
ATOM 968 C CA . LEU A 1 123 ? 12.379 -5.171 -13.717 1.00 78.50 123 LEU A CA 1
ATOM 969 C C . LEU A 1 123 ? 11.678 -4.356 -12.624 1.00 78.50 123 LEU A C 1
ATOM 971 O O . LEU A 1 123 ? 10.940 -4.916 -11.818 1.00 78.50 123 LEU A O 1
ATOM 975 N N . THR A 1 124 ? 11.862 -3.035 -12.627 1.00 77.69 124 THR A N 1
ATOM 976 C CA . THR A 1 124 ? 11.231 -2.140 -11.646 1.00 77.69 124 THR A CA 1
ATOM 977 C C . THR A 1 124 ? 9.706 -2.163 -11.774 1.00 77.69 124 THR A C 1
ATOM 979 O O . THR A 1 124 ? 9.023 -2.361 -10.773 1.00 77.69 124 THR A O 1
ATOM 982 N N . ALA A 1 125 ? 9.173 -2.063 -12.996 1.00 83.62 125 ALA A N 1
ATOM 983 C CA . ALA A 1 125 ? 7.736 -2.140 -13.258 1.00 83.62 125 ALA A CA 1
ATOM 984 C C . ALA A 1 125 ? 7.142 -3.497 -12.843 1.00 83.62 125 ALA A C 1
ATOM 986 O O . ALA A 1 125 ? 6.069 -3.550 -12.250 1.00 83.62 125 ALA A O 1
ATOM 987 N N . THR A 1 126 ? 7.864 -4.593 -13.092 1.00 85.00 126 THR A N 1
ATOM 988 C CA . THR A 1 126 ? 7.439 -5.947 -12.702 1.00 85.00 126 THR A CA 1
ATOM 989 C C . THR A 1 126 ? 7.359 -6.091 -11.183 1.00 85.00 126 THR A C 1
ATOM 991 O O . THR A 1 126 ? 6.375 -6.615 -10.662 1.00 85.00 126 THR A O 1
ATOM 994 N N . VAL A 1 127 ? 8.375 -5.606 -10.461 1.00 83.06 127 VAL A N 1
ATOM 995 C CA . VAL A 1 127 ? 8.401 -5.630 -8.991 1.00 83.06 127 VAL A CA 1
ATOM 996 C C . VAL A 1 127 ? 7.280 -4.767 -8.414 1.00 83.06 127 VAL A C 1
ATOM 998 O O . VAL A 1 127 ? 6.560 -5.220 -7.528 1.00 83.06 127 VAL A O 1
ATOM 1001 N N . GLU A 1 128 ? 7.091 -3.556 -8.935 1.00 83.88 128 GLU A N 1
ATOM 1002 C CA . GLU A 1 128 ? 6.015 -2.658 -8.512 1.00 83.88 128 GLU A CA 1
ATOM 1003 C C . GLU A 1 128 ? 4.631 -3.272 -8.759 1.00 83.88 128 GLU A C 1
ATOM 1005 O O . GLU A 1 128 ? 3.780 -3.268 -7.868 1.00 83.88 128 GLU A O 1
ATOM 1010 N N . PHE A 1 129 ? 4.412 -3.857 -9.938 1.00 90.00 129 PHE A N 1
ATOM 1011 C CA . PHE A 1 129 ? 3.173 -4.559 -10.254 1.00 90.00 129 PHE A CA 1
ATOM 1012 C C . PHE A 1 129 ? 2.916 -5.712 -9.284 1.00 90.00 129 PHE A C 1
ATOM 1014 O O . PHE A 1 129 ? 1.813 -5.818 -8.753 1.00 90.00 129 PHE A O 1
ATOM 1021 N N . ALA A 1 130 ? 3.928 -6.536 -8.998 1.00 89.50 130 ALA A N 1
ATOM 1022 C CA . ALA A 1 130 ? 3.806 -7.643 -8.055 1.00 89.50 130 ALA A CA 1
ATOM 1023 C C . ALA A 1 130 ? 3.492 -7.159 -6.630 1.00 89.50 130 ALA A C 1
ATOM 1025 O O . ALA A 1 130 ? 2.602 -7.707 -5.980 1.00 89.50 130 ALA A O 1
ATOM 1026 N N . ILE A 1 131 ? 4.169 -6.110 -6.153 1.00 87.75 131 ILE A N 1
ATOM 1027 C CA . ILE A 1 131 ? 3.909 -5.509 -4.837 1.00 87.75 131 ILE A CA 1
ATOM 1028 C C . ILE A 1 131 ? 2.480 -4.973 -4.769 1.00 87.75 131 ILE A C 1
ATOM 1030 O O . ILE A 1 131 ? 1.751 -5.295 -3.832 1.00 87.75 131 ILE A O 1
ATOM 1034 N N . ASN A 1 132 ? 2.049 -4.198 -5.763 1.00 90.44 132 ASN A N 1
ATOM 1035 C CA . ASN A 1 132 ? 0.710 -3.618 -5.776 1.00 90.44 132 ASN A CA 1
ATOM 1036 C C . ASN A 1 132 ? -0.367 -4.706 -5.871 1.00 90.44 132 ASN A C 1
ATOM 1038 O O . ASN A 1 132 ? -1.346 -4.646 -5.135 1.00 90.44 132 ASN A O 1
ATOM 1042 N N . LEU A 1 133 ? -0.163 -5.728 -6.705 1.00 93.12 133 LEU A N 1
ATOM 1043 C CA . LEU A 1 133 ? -1.099 -6.838 -6.875 1.00 93.12 133 LEU A CA 1
ATOM 1044 C C . LEU A 1 133 ? -1.239 -7.687 -5.602 1.00 93.12 133 LEU A C 1
ATOM 1046 O O . LEU A 1 133 ? -2.340 -8.110 -5.259 1.00 93.12 133 LEU A O 1
ATOM 1050 N N . LEU A 1 134 ? -0.133 -7.963 -4.906 1.00 91.69 134 LEU A N 1
ATOM 1051 C CA . LEU A 1 134 ? -0.129 -8.873 -3.758 1.00 91.69 134 LEU A CA 1
ATOM 1052 C C . LEU A 1 134 ? -0.392 -8.157 -2.430 1.00 91.69 134 LEU A C 1
ATOM 1054 O O . LEU A 1 134 ? -1.113 -8.680 -1.580 1.00 91.69 134 LEU A O 1
ATOM 1058 N N . LEU A 1 135 ? 0.202 -6.977 -2.239 1.00 92.50 135 LEU A N 1
ATOM 1059 C CA . LEU A 1 135 ? 0.228 -6.259 -0.961 1.00 92.50 135 LEU A CA 1
ATOM 1060 C C . LEU A 1 135 ? -0.703 -5.045 -0.939 1.00 92.50 135 LEU A C 1
ATOM 1062 O O . LEU A 1 135 ? -1.161 -4.656 0.135 1.00 92.50 135 LEU A O 1
ATOM 1066 N N . GLY A 1 136 ? -1.041 -4.477 -2.100 1.00 93.19 136 GLY A N 1
ATOM 1067 C CA . GLY A 1 136 ? -1.979 -3.357 -2.213 1.00 93.19 136 GLY A CA 1
ATOM 1068 C C . GLY A 1 136 ? -3.308 -3.570 -1.473 1.00 93.19 136 GLY A C 1
ATOM 1069 O O . GLY A 1 136 ? -3.733 -2.665 -0.746 1.00 93.19 136 GLY A O 1
ATOM 1070 N N . PRO A 1 137 ? -3.946 -4.757 -1.540 1.00 95.00 137 PRO A N 1
ATOM 1071 C CA . PRO A 1 137 ? -5.188 -5.008 -0.816 1.00 95.00 137 PRO A CA 1
ATOM 1072 C C . PRO A 1 137 ? -5.005 -4.932 0.701 1.00 95.00 137 PRO A C 1
ATOM 1074 O O . PRO A 1 137 ? -5.845 -4.349 1.384 1.00 95.00 137 PRO A O 1
ATOM 1077 N N . ALA A 1 138 ? -3.907 -5.485 1.227 1.00 93.88 138 ALA A N 1
ATOM 1078 C CA . ALA A 1 138 ? -3.603 -5.492 2.656 1.00 93.88 138 ALA A CA 1
ATOM 1079 C C . ALA A 1 138 ? -3.307 -4.076 3.174 1.00 93.88 138 ALA A C 1
ATOM 1081 O O . ALA A 1 138 ? -3.806 -3.673 4.227 1.00 93.88 138 ALA A O 1
ATOM 1082 N N . ILE A 1 139 ? -2.581 -3.286 2.379 1.00 93.88 139 ILE A N 1
ATOM 1083 C CA . ILE A 1 139 ? -2.331 -1.867 2.641 1.00 93.88 139 ILE A CA 1
ATOM 1084 C C . ILE A 1 139 ? -3.656 -1.095 2.709 1.00 93.88 139 ILE A C 1
ATOM 1086 O O . ILE A 1 139 ? -3.907 -0.377 3.677 1.00 93.88 139 ILE A O 1
ATOM 1090 N N . GLY A 1 140 ? -4.542 -1.261 1.724 1.00 93.81 140 GLY A N 1
ATOM 1091 C CA . GLY A 1 140 ? -5.821 -0.551 1.726 1.00 93.81 140 GLY A CA 1
ATOM 1092 C C . GLY A 1 140 ? -6.775 -1.012 2.840 1.00 93.81 140 GLY A C 1
ATOM 1093 O O . GLY A 1 140 ? -7.477 -0.176 3.414 1.00 93.81 140 GLY A O 1
ATOM 1094 N N . LEU A 1 141 ? -6.738 -2.293 3.236 1.00 94.38 141 LEU A N 1
ATOM 1095 C CA . LEU A 1 141 ? -7.484 -2.808 4.391 1.00 94.38 141 LEU A CA 1
ATOM 1096 C C . LEU A 1 141 ? -7.027 -2.130 5.689 1.00 94.38 141 LEU A C 1
ATOM 1098 O O . LEU A 1 141 ? -7.857 -1.651 6.468 1.00 94.38 141 LEU A O 1
ATOM 1102 N N . TYR A 1 142 ? -5.710 -2.030 5.888 1.00 94.44 142 TYR A N 1
ATOM 1103 C CA . TYR A 1 142 ? -5.133 -1.267 6.989 1.00 94.44 142 TYR A CA 1
ATOM 1104 C C . TYR A 1 142 ? -5.594 0.196 6.951 1.00 94.44 142 TYR A C 1
ATOM 1106 O O . TYR A 1 142 ? -6.070 0.713 7.958 1.00 94.44 142 TYR A O 1
ATOM 1114 N N . MET A 1 143 ? -5.529 0.868 5.799 1.00 94.50 143 MET A N 1
ATOM 1115 C CA . MET A 1 143 ? -5.930 2.278 5.688 1.00 94.50 143 MET A CA 1
ATOM 1116 C C . MET A 1 143 ? -7.414 2.484 6.036 1.00 94.50 143 MET A C 1
ATOM 1118 O O . MET A 1 143 ? -7.765 3.463 6.706 1.00 94.50 143 MET A O 1
ATOM 1122 N N . LYS A 1 144 ? -8.281 1.535 5.653 1.00 93.00 144 LYS A N 1
ATOM 1123 C CA . LYS A 1 144 ? -9.704 1.520 6.021 1.00 93.00 144 LYS A CA 1
ATOM 1124 C C . LYS A 1 144 ? -9.929 1.328 7.519 1.00 93.00 144 LYS A C 1
ATOM 1126 O O . LYS A 1 144 ? -10.709 2.078 8.098 1.00 93.00 144 LYS A O 1
ATOM 1131 N N . ARG A 1 145 ? -9.271 0.345 8.144 1.00 90.31 145 ARG A N 1
ATOM 1132 C CA . ARG A 1 145 ? -9.543 -0.062 9.540 1.00 90.31 145 ARG A CA 1
ATOM 1133 C C . ARG A 1 145 ? -8.690 0.664 10.589 1.00 90.31 145 ARG A C 1
ATOM 1135 O O . ARG A 1 145 ? -9.088 0.744 11.745 1.00 90.31 145 ARG A O 1
ATOM 1142 N N . GLY A 1 146 ? -7.525 1.185 10.214 1.00 88.88 146 GLY A N 1
ATOM 1143 C CA . GLY A 1 146 ? -6.608 1.961 11.060 1.00 88.88 146 GLY A CA 1
ATOM 1144 C C . GLY A 1 146 ? -5.784 1.166 12.084 1.00 88.88 146 GLY A C 1
ATOM 1145 O O . GLY A 1 146 ? -4.918 1.749 12.732 1.00 88.88 146 GLY A O 1
ATOM 1146 N N . LYS A 1 147 ? -6.009 -0.145 12.243 1.00 89.38 147 LYS A N 1
ATOM 1147 C CA . LYS A 1 147 ? -5.268 -1.002 13.188 1.00 89.38 147 LYS A CA 1
ATOM 1148 C C . LYS A 1 147 ? -4.088 -1.680 12.492 1.00 89.38 147 LYS A C 1
ATOM 1150 O O . LYS A 1 147 ? -4.293 -2.379 11.508 1.00 89.38 147 LYS A O 1
ATOM 1155 N N . ILE A 1 148 ? -2.873 -1.535 13.028 1.00 86.81 148 ILE A N 1
ATOM 1156 C CA . ILE A 1 148 ? -1.636 -2.072 12.421 1.00 86.81 148 ILE A CA 1
ATOM 1157 C C . ILE A 1 148 ? -1.712 -3.588 12.188 1.00 86.81 148 ILE A C 1
ATOM 1159 O O . ILE A 1 148 ? -1.305 -4.052 11.131 1.00 86.81 148 ILE A O 1
ATOM 1163 N N . SER A 1 149 ? -2.291 -4.355 13.118 1.00 87.19 149 SER A N 1
ATOM 1164 C CA . SER A 1 149 ? -2.430 -5.815 12.991 1.00 87.19 149 SER A CA 1
ATOM 1165 C C . SER A 1 149 ? -3.208 -6.256 11.744 1.00 87.19 149 SER A C 1
ATOM 1167 O O . SER A 1 149 ? -2.983 -7.348 11.233 1.00 87.19 149 SER A O 1
ATOM 1169 N N . GLU A 1 150 ? -4.096 -5.405 11.225 1.00 89.06 150 GLU A N 1
ATOM 1170 C CA . GLU A 1 150 ? -4.925 -5.692 10.049 1.00 89.06 150 GLU A CA 1
ATOM 1171 C C . GLU A 1 150 ? -4.119 -5.701 8.749 1.00 89.06 150 GLU A C 1
ATOM 1173 O O . GLU A 1 150 ? -4.565 -6.286 7.765 1.00 89.06 150 GLU A O 1
ATOM 1178 N N . ILE A 1 151 ? -2.914 -5.114 8.726 1.00 90.75 151 ILE A N 1
ATOM 1179 C CA . ILE A 1 151 ? -2.044 -5.194 7.545 1.00 90.75 151 ILE A CA 1
ATOM 1180 C C . ILE A 1 151 ? -1.606 -6.639 7.254 1.00 90.75 151 ILE A C 1
ATOM 1182 O O . ILE A 1 151 ? -1.240 -6.963 6.130 1.00 90.75 151 ILE A O 1
ATOM 1186 N N . PHE A 1 152 ? -1.689 -7.526 8.251 1.00 91.88 152 PHE A N 1
ATOM 1187 C CA . PHE A 1 152 ? -1.406 -8.955 8.120 1.00 91.88 152 PHE A CA 1
ATOM 1188 C C . PHE A 1 152 ? -2.662 -9.800 7.879 1.00 91.88 152 PHE A C 1
ATOM 1190 O O . PHE A 1 152 ? -2.560 -11.014 7.696 1.00 91.88 152 PHE A O 1
ATOM 1197 N N . ALA A 1 153 ? -3.851 -9.191 7.836 1.00 91.75 153 ALA A N 1
ATOM 1198 C CA . ALA A 1 153 ? -5.111 -9.878 7.566 1.00 91.75 153 ALA A CA 1
ATOM 1199 C C . ALA A 1 153 ? -5.282 -10.162 6.060 1.00 91.75 153 ALA A C 1
ATOM 1201 O O . ALA A 1 153 ? -6.274 -9.780 5.435 1.00 91.75 153 ALA A O 1
ATOM 1202 N N . PHE A 1 154 ? -4.312 -10.863 5.463 1.00 90.75 154 PHE A N 1
ATOM 1203 C CA . PHE A 1 154 ? -4.272 -11.165 4.029 1.00 90.75 154 PHE A CA 1
ATOM 1204 C C . PHE A 1 154 ? -5.532 -11.879 3.533 1.00 90.75 154 PHE A C 1
ATOM 1206 O O . PHE A 1 154 ? -5.967 -11.628 2.413 1.00 90.75 154 PHE A O 1
ATOM 1213 N N . GLY A 1 155 ? -6.152 -12.720 4.366 1.00 90.88 155 GLY A N 1
ATOM 1214 C CA . GLY A 1 155 ? -7.410 -13.388 4.029 1.00 90.88 155 GLY A CA 1
ATOM 1215 C C . GLY A 1 155 ? -8.571 -12.411 3.816 1.00 90.88 155 GLY A C 1
ATOM 1216 O O . GLY A 1 155 ? -9.303 -12.536 2.838 1.00 90.88 155 GLY A O 1
ATOM 1217 N N . ASP A 1 156 ? -8.725 -11.413 4.692 1.00 92.56 156 ASP A N 1
ATOM 1218 C CA . ASP A 1 156 ? -9.743 -10.361 4.549 1.00 92.56 156 ASP A CA 1
ATOM 1219 C C . ASP A 1 156 ? -9.441 -9.467 3.341 1.00 92.56 156 ASP A C 1
ATOM 1221 O O . ASP A 1 156 ? -10.340 -9.124 2.570 1.00 92.56 156 ASP A O 1
ATOM 1225 N N . ALA A 1 157 ? -8.164 -9.129 3.154 1.00 93.19 157 ALA A N 1
ATOM 1226 C CA . ALA A 1 157 ? -7.702 -8.295 2.056 1.00 93.19 157 ALA A CA 1
ATOM 1227 C C . ALA A 1 157 ? -7.956 -8.953 0.688 1.00 93.19 157 ALA A C 1
ATOM 1229 O O . ALA A 1 157 ? -8.513 -8.323 -0.210 1.00 93.19 157 ALA A O 1
ATOM 1230 N N . TRP A 1 158 ? -7.628 -10.238 0.536 1.00 94.56 158 TRP A N 1
ATOM 1231 C CA . TRP A 1 158 ? -7.883 -10.982 -0.699 1.00 94.56 158 TRP A CA 1
ATOM 1232 C C . TRP A 1 158 ? -9.356 -11.327 -0.903 1.00 94.56 158 TRP A C 1
ATOM 1234 O O . TRP A 1 158 ? -9.804 -11.364 -2.047 1.00 94.56 158 TRP A O 1
ATOM 1244 N N . ARG A 1 159 ? -10.152 -11.487 0.164 1.00 94.31 159 ARG A N 1
ATOM 1245 C CA . ARG A 1 159 ? -11.618 -11.561 0.034 1.00 94.31 159 ARG A CA 1
ATOM 1246 C C . ARG A 1 159 ? -12.194 -10.291 -0.594 1.00 94.31 159 ARG A C 1
ATOM 1248 O O . ARG A 1 159 ? -13.086 -10.396 -1.433 1.00 94.31 159 ARG A O 1
ATOM 1255 N N . ALA A 1 160 ? -11.640 -9.120 -0.273 1.00 93.56 160 ALA A N 1
ATOM 1256 C CA . ALA A 1 160 ? -12.014 -7.873 -0.938 1.00 93.56 160 ALA A CA 1
ATOM 1257 C C . ALA A 1 160 ? -11.670 -7.899 -2.439 1.00 93.56 160 ALA A C 1
ATOM 1259 O O . ALA A 1 160 ? -12.502 -7.532 -3.265 1.00 93.56 160 ALA A O 1
ATOM 1260 N N . VAL A 1 161 ? -10.485 -8.395 -2.817 1.00 94.75 161 VAL A N 1
ATOM 1261 C CA . VAL A 1 161 ? -10.096 -8.538 -4.235 1.00 94.75 161 VAL A CA 1
ATOM 1262 C C . VAL A 1 161 ? -10.992 -9.529 -4.973 1.00 94.75 161 VAL A C 1
ATOM 1264 O O . VAL A 1 161 ? -11.416 -9.250 -6.088 1.00 94.75 161 VAL A O 1
ATOM 1267 N N . LEU A 1 162 ? -11.328 -10.665 -4.360 1.00 93.62 162 LEU A N 1
ATOM 1268 C CA . LEU A 1 162 ? -12.250 -11.642 -4.944 1.00 93.62 162 LEU A CA 1
ATOM 1269 C C . LEU A 1 162 ? -13.641 -11.031 -5.165 1.00 93.62 162 LEU A C 1
ATOM 1271 O O . LEU A 1 162 ? -14.223 -11.219 -6.233 1.00 93.62 162 LEU A O 1
ATOM 1275 N N . GLY A 1 163 ? -14.135 -10.243 -4.203 1.00 91.75 163 GLY A N 1
ATOM 1276 C CA . GLY A 1 163 ? -15.380 -9.483 -4.341 1.00 91.75 163 GLY A CA 1
ATOM 1277 C C . GLY A 1 163 ? -15.314 -8.407 -5.431 1.00 91.75 163 GLY A C 1
ATOM 1278 O O . GLY A 1 163 ? -16.285 -8.202 -6.156 1.00 91.75 163 GLY A O 1
ATOM 1279 N N . PHE A 1 164 ? -14.161 -7.755 -5.598 1.00 92.62 164 PHE A N 1
ATOM 1280 C CA . PHE A 1 164 ? -13.930 -6.775 -6.661 1.00 92.62 164 PHE A CA 1
ATOM 1281 C C . PHE A 1 164 ? -13.693 -7.409 -8.037 1.00 92.62 164 PHE A C 1
ATOM 1283 O O . PHE A 1 164 ? -13.997 -6.782 -9.047 1.00 92.62 164 PHE A O 1
ATOM 1290 N N . GLY A 1 165 ? -13.242 -8.663 -8.096 1.00 92.50 165 GLY A N 1
ATOM 1291 C CA . GLY A 1 165 ? -12.829 -9.370 -9.308 1.00 92.50 165 GLY A CA 1
ATOM 1292 C C . GLY A 1 165 ? -11.312 -9.334 -9.499 1.00 92.50 165 GLY A C 1
ATOM 1293 O O . GLY A 1 165 ? -10.711 -8.268 -9.588 1.00 92.50 165 GLY A O 1
ATOM 1294 N N . VAL A 1 166 ? -10.685 -10.510 -9.611 1.00 93.19 166 VAL A N 1
ATOM 1295 C CA . VAL A 1 166 ? -9.219 -10.629 -9.749 1.00 93.19 166 VAL A CA 1
ATOM 1296 C C . VAL A 1 166 ? -8.724 -10.011 -11.057 1.00 93.19 166 VAL A C 1
ATOM 1298 O O . VAL A 1 166 ? -7.742 -9.277 -11.049 1.00 93.19 166 VAL A O 1
ATOM 1301 N N . ALA A 1 167 ? -9.418 -10.267 -12.172 1.00 93.00 167 ALA A N 1
ATOM 1302 C CA . ALA A 1 167 ? -9.067 -9.696 -13.473 1.00 93.00 167 ALA A CA 1
ATOM 1303 C C . ALA A 1 167 ? -9.234 -8.168 -13.489 1.00 93.00 167 ALA A C 1
ATOM 1305 O O . ALA A 1 167 ? -8.357 -7.458 -13.975 1.00 93.00 167 ALA A O 1
ATOM 1306 N N . ASP A 1 168 ? -10.326 -7.665 -12.904 1.00 94.25 168 ASP A N 1
ATOM 1307 C CA . ASP A 1 168 ? -10.572 -6.233 -12.741 1.00 94.25 168 ASP A CA 1
ATOM 1308 C C . ASP A 1 168 ? -9.479 -5.560 -11.898 1.00 94.25 168 ASP A C 1
ATOM 1310 O O . ASP A 1 168 ? -8.946 -4.514 -12.271 1.00 94.25 168 ASP A O 1
ATOM 1314 N N . TYR A 1 169 ? -9.105 -6.179 -10.777 1.00 94.81 169 TYR A N 1
ATOM 1315 C CA . TYR A 1 169 ? -8.057 -5.659 -9.909 1.00 94.81 169 TYR A CA 1
ATOM 1316 C C . TYR A 1 169 ? -6.686 -5.671 -10.589 1.00 94.81 169 TYR A C 1
ATOM 1318 O O . TYR A 1 169 ? -5.994 -4.655 -10.594 1.00 94.81 169 TYR A O 1
ATOM 1326 N N . ALA A 1 170 ? -6.320 -6.784 -11.230 1.00 94.62 170 ALA A N 1
ATOM 1327 C CA . ALA A 1 170 ? -5.073 -6.895 -11.978 1.00 94.62 170 ALA A CA 1
ATOM 1328 C C . ALA A 1 170 ? -4.993 -5.845 -13.094 1.00 94.62 170 ALA A C 1
ATOM 1330 O O . ALA A 1 170 ? -3.951 -5.214 -13.269 1.00 94.62 170 ALA A O 1
ATOM 1331 N N . PHE A 1 171 ? -6.098 -5.591 -13.802 1.00 95.12 171 PHE A N 1
ATOM 1332 C CA . PHE A 1 171 ? -6.167 -4.525 -14.798 1.00 95.12 171 PHE A CA 1
ATOM 1333 C C . PHE A 1 171 ? -5.971 -3.136 -14.178 1.00 95.12 171 PHE A C 1
ATOM 1335 O O . PHE A 1 171 ? -5.210 -2.333 -14.712 1.00 95.12 171 PHE A O 1
ATOM 1342 N N . ALA A 1 172 ? -6.590 -2.851 -13.030 1.00 94.56 172 ALA A N 1
ATOM 1343 C CA . ALA A 1 172 ? -6.371 -1.588 -12.330 1.00 94.56 172 ALA A CA 1
ATOM 1344 C C . ALA A 1 172 ? -4.903 -1.415 -11.892 1.00 94.56 172 ALA A C 1
ATOM 1346 O O . ALA A 1 172 ? -4.332 -0.340 -12.082 1.00 94.56 172 ALA A O 1
ATOM 1347 N N . CYS A 1 173 ? -4.260 -2.475 -11.391 1.00 93.81 173 CYS A N 1
ATOM 1348 C CA . CYS A 1 173 ? -2.827 -2.481 -11.081 1.00 93.81 173 CYS A CA 1
ATOM 1349 C C . CYS A 1 173 ? -1.958 -2.250 -12.327 1.00 93.81 173 CYS A C 1
ATOM 1351 O O . CYS A 1 173 ? -0.985 -1.504 -12.246 1.00 93.81 173 CYS A O 1
ATOM 1353 N N . LEU A 1 174 ? -2.312 -2.832 -13.480 1.00 94.06 174 LEU A N 1
ATOM 1354 C CA . LEU A 1 174 ? -1.611 -2.596 -14.750 1.00 94.06 174 LEU A CA 1
ATOM 1355 C C . LEU A 1 174 ? -1.718 -1.137 -15.198 1.00 94.06 174 LEU A C 1
ATOM 1357 O O . LEU A 1 174 ? -0.733 -0.566 -15.658 1.00 94.06 174 LEU A O 1
ATOM 1361 N N . VAL A 1 175 ? -2.890 -0.517 -15.043 1.00 93.62 175 VAL A N 1
ATOM 1362 C CA . VAL A 1 175 ? -3.074 0.905 -15.364 1.00 93.62 175 VAL A CA 1
ATOM 1363 C C . VAL A 1 175 ? -2.235 1.782 -14.438 1.00 93.62 175 VAL A C 1
ATOM 1365 O O . VAL A 1 175 ? -1.558 2.687 -14.916 1.00 93.62 175 VAL A O 1
ATOM 1368 N N . VAL A 1 176 ? -2.211 1.494 -13.134 1.00 90.81 176 VAL A N 1
ATOM 1369 C CA . VAL A 1 176 ? -1.346 2.214 -12.184 1.00 90.81 176 VAL A CA 1
ATOM 1370 C C . VAL A 1 176 ? 0.130 2.043 -12.554 1.00 90.81 176 VAL A C 1
ATOM 1372 O O . VAL A 1 176 ? 0.834 3.042 -12.644 1.00 90.81 176 VAL A O 1
ATOM 1375 N N . MET A 1 177 ? 0.575 0.825 -12.874 1.00 90.00 177 MET A N 1
ATOM 1376 C CA . MET A 1 177 ? 1.940 0.550 -13.347 1.00 90.00 177 MET A CA 1
ATOM 1377 C C . MET A 1 177 ? 2.285 1.340 -14.623 1.00 90.00 177 MET A C 1
ATOM 1379 O O . MET A 1 177 ? 3.387 1.869 -14.766 1.00 90.00 177 MET A O 1
ATOM 1383 N N . ALA A 1 178 ? 1.350 1.450 -15.569 1.00 91.25 178 ALA A N 1
ATOM 1384 C CA . ALA A 1 178 ? 1.557 2.230 -16.787 1.00 91.25 178 ALA A CA 1
ATOM 1385 C C . ALA A 1 178 ? 1.734 3.733 -16.497 1.00 91.25 178 ALA A C 1
ATOM 1387 O O . ALA A 1 178 ? 2.463 4.411 -17.220 1.00 91.25 178 ALA A O 1
ATOM 1388 N N . LEU A 1 179 ? 1.105 4.247 -15.435 1.00 89.50 179 LEU A N 1
ATOM 1389 C CA . LEU A 1 179 ? 1.254 5.635 -14.991 1.00 89.50 179 LEU A CA 1
ATOM 1390 C C . LEU A 1 179 ? 2.534 5.864 -14.175 1.00 89.50 179 LEU A C 1
ATOM 1392 O O . LEU A 1 179 ? 3.121 6.941 -14.261 1.00 89.50 179 LEU A O 1
ATOM 1396 N N . THR A 1 180 ? 2.977 4.877 -13.395 1.00 82.69 180 THR A N 1
ATOM 1397 C CA . THR A 1 180 ? 4.187 4.980 -12.564 1.00 82.69 180 THR A CA 1
ATOM 1398 C C . THR A 1 180 ? 5.455 4.834 -13.402 1.00 82.69 180 THR A C 1
ATOM 1400 O O . THR A 1 180 ? 6.441 5.521 -13.145 1.00 82.69 180 THR A O 1
ATOM 1403 N N . CYS A 1 181 ? 5.434 4.009 -14.453 1.00 83.25 181 CYS A N 1
ATOM 1404 C CA . CYS A 1 181 ? 6.612 3.702 -15.265 1.00 83.25 181 CYS A CA 1
ATOM 1405 C C . CYS A 1 181 ? 7.314 4.951 -15.856 1.00 83.25 181 CYS A C 1
ATOM 1407 O O . CYS A 1 181 ? 8.525 5.083 -15.655 1.00 83.25 181 CYS A O 1
ATOM 1409 N N . PRO A 1 182 ? 6.620 5.925 -16.489 1.00 82.62 182 PRO A N 1
ATOM 1410 C CA . PRO A 1 182 ? 7.252 7.164 -16.957 1.00 82.62 182 PRO A CA 1
ATOM 1411 C C . PRO A 1 182 ? 7.861 7.994 -15.823 1.00 82.62 182 PRO A C 1
ATOM 1413 O O . PRO A 1 182 ? 8.944 8.559 -15.975 1.00 82.62 182 PRO A O 1
ATOM 1416 N N . VAL A 1 183 ? 7.186 8.043 -14.671 1.00 79.81 183 VAL A N 1
ATOM 1417 C CA . VAL A 1 183 ? 7.620 8.786 -13.479 1.00 79.81 183 VAL A CA 1
ATOM 1418 C C . VAL A 1 183 ? 8.909 8.177 -12.918 1.00 79.81 183 VAL A C 1
ATOM 1420 O O . VAL A 1 183 ? 9.882 8.883 -12.645 1.00 79.81 183 VAL A O 1
ATOM 1423 N N . THR A 1 184 ? 8.963 6.851 -12.834 1.00 74.56 184 THR A N 1
ATOM 1424 C CA . THR A 1 184 ? 10.141 6.088 -12.411 1.00 74.56 184 THR A CA 1
ATOM 1425 C C . THR A 1 184 ? 11.281 6.176 -13.428 1.00 74.56 184 THR A C 1
ATOM 1427 O O . THR A 1 184 ? 12.447 6.275 -13.036 1.00 74.56 184 THR A O 1
ATOM 1430 N N . ALA A 1 185 ? 10.977 6.208 -14.730 1.00 77.38 185 ALA A N 1
ATOM 1431 C CA . ALA A 1 185 ? 11.971 6.398 -15.783 1.00 77.38 185 ALA A CA 1
ATOM 1432 C C . ALA A 1 185 ? 12.636 7.779 -15.703 1.00 77.38 185 ALA A C 1
ATOM 1434 O O . ALA A 1 185 ? 13.864 7.860 -15.672 1.00 77.38 185 ALA A O 1
ATOM 1435 N N . LEU A 1 186 ? 11.840 8.846 -15.573 1.00 76.12 186 LEU A N 1
ATOM 1436 C CA . LEU A 1 186 ? 12.322 10.212 -15.335 1.00 76.12 186 LEU A CA 1
ATOM 1437 C C . LEU A 1 186 ? 13.192 10.290 -14.074 1.00 76.12 186 LEU A C 1
ATOM 1439 O O . LEU A 1 186 ? 14.290 10.845 -14.097 1.00 76.12 186 LEU A O 1
ATOM 1443 N N . SER A 1 187 ? 12.732 9.668 -12.989 1.00 69.12 187 SER A N 1
ATOM 1444 C CA . SER A 1 187 ? 13.455 9.632 -11.714 1.00 69.12 187 SER A CA 1
ATOM 1445 C C . SER A 1 187 ? 14.798 8.911 -11.827 1.00 69.12 187 SER A C 1
ATOM 1447 O O . SER A 1 187 ? 15.789 9.365 -11.265 1.00 69.12 187 SER A O 1
ATOM 1449 N N . SER A 1 188 ? 14.854 7.823 -12.598 1.00 66.69 188 SER A N 1
ATOM 1450 C CA . SER A 1 188 ? 16.074 7.031 -12.806 1.00 66.69 188 SER A CA 1
ATOM 1451 C C . SER A 1 188 ? 17.132 7.748 -13.649 1.00 66.69 188 SER A C 1
ATOM 1453 O O . SER A 1 188 ? 18.309 7.402 -13.559 1.00 66.69 188 SER A O 1
ATOM 1455 N N . ILE A 1 189 ? 16.725 8.710 -14.484 1.00 69.19 189 ILE A N 1
ATOM 1456 C CA . ILE A 1 189 ? 17.641 9.569 -15.248 1.00 69.19 189 ILE A CA 1
ATOM 1457 C C . ILE A 1 189 ? 18.243 10.639 -14.332 1.00 69.19 189 ILE A C 1
ATOM 1459 O O . ILE A 1 189 ? 19.439 10.905 -14.395 1.00 69.19 189 ILE A O 1
ATOM 1463 N N . LEU A 1 190 ? 17.411 11.249 -13.487 1.00 66.00 190 LEU A N 1
ATOM 1464 C CA . LEU A 1 190 ? 17.780 12.429 -12.702 1.00 66.00 190 LEU A CA 1
ATOM 1465 C C . LEU A 1 190 ? 18.455 12.086 -11.367 1.00 66.00 190 LEU A C 1
ATOM 1467 O O . LEU A 1 190 ? 19.261 12.872 -10.877 1.00 66.00 190 LEU A O 1
ATOM 1471 N N . LEU A 1 191 ? 18.174 10.909 -10.803 1.00 64.38 191 LEU A N 1
ATOM 1472 C CA . LEU A 1 191 ? 18.816 10.393 -9.597 1.00 64.38 191 LEU A CA 1
ATOM 1473 C C . LEU A 1 191 ? 19.277 8.945 -9.850 1.00 64.38 191 LEU A C 1
ATOM 1475 O O . LEU A 1 191 ? 18.536 7.996 -9.561 1.00 64.38 191 LEU A O 1
ATOM 1479 N N . PRO A 1 192 ? 20.475 8.736 -10.432 1.00 58.19 192 PRO A N 1
ATOM 1480 C CA . PRO A 1 192 ? 20.990 7.390 -10.631 1.00 58.19 192 PRO A CA 1
ATOM 1481 C C . PRO A 1 192 ? 21.088 6.673 -9.275 1.00 58.19 192 PRO A C 1
ATOM 1483 O O . PRO A 1 192 ? 21.353 7.317 -8.254 1.00 58.19 192 PRO A O 1
ATOM 1486 N N . PRO A 1 193 ? 20.844 5.350 -9.228 1.00 54.75 193 PRO A N 1
ATOM 1487 C CA . PRO A 1 193 ? 20.908 4.611 -7.976 1.00 54.75 193 PRO A CA 1
ATOM 1488 C C . PRO A 1 193 ? 22.290 4.800 -7.333 1.00 54.75 193 PRO A C 1
ATOM 1490 O O . PRO A 1 193 ? 23.280 4.895 -8.067 1.00 54.75 193 PRO A O 1
ATOM 1493 N N . PRO A 1 194 ? 22.386 4.820 -5.988 1.00 53.03 194 PRO A N 1
ATOM 1494 C CA . PRO A 1 194 ? 23.689 4.756 -5.343 1.00 53.03 194 PRO A CA 1
ATOM 1495 C C . PRO A 1 194 ? 24.435 3.537 -5.902 1.00 53.03 194 PRO A C 1
ATOM 1497 O O . PRO A 1 194 ? 23.785 2.511 -6.150 1.00 53.03 194 PRO A O 1
ATOM 1500 N N . PRO A 1 195 ? 25.752 3.635 -6.158 1.00 52.88 195 PRO A N 1
ATOM 1501 C CA . PRO A 1 195 ? 26.508 2.520 -6.700 1.00 52.88 195 PRO A CA 1
ATOM 1502 C C . PRO A 1 195 ? 26.304 1.319 -5.776 1.00 52.88 195 PRO A C 1
ATOM 1504 O O . PRO A 1 195 ? 26.755 1.318 -4.630 1.00 52.88 195 PRO A O 1
ATOM 1507 N N . LEU A 1 196 ? 25.569 0.313 -6.262 1.00 53.44 196 LEU A N 1
ATOM 1508 C CA . LEU A 1 196 ? 25.527 -0.995 -5.623 1.00 53.44 196 LEU A CA 1
ATOM 1509 C C . LEU A 1 196 ? 26.977 -1.447 -5.601 1.00 53.44 196 LEU A C 1
ATOM 1511 O O . LEU A 1 196 ? 27.591 -1.484 -6.665 1.00 53.44 196 LEU A O 1
ATOM 1515 N N . THR A 1 197 ? 27.526 -1.657 -4.405 1.00 48.16 197 THR A N 1
ATOM 1516 C CA . THR A 1 197 ? 28.945 -1.925 -4.148 1.00 48.16 197 THR A CA 1
ATOM 1517 C C . THR A 1 197 ? 29.539 -2.809 -5.236 1.00 48.16 197 THR A C 1
ATOM 1519 O O . THR A 1 197 ? 29.390 -4.031 -5.246 1.00 48.16 197 THR A O 1
ATOM 1522 N N . GLN A 1 198 ? 30.194 -2.162 -6.196 1.00 49.12 198 GLN A N 1
ATOM 1523 C CA . GLN A 1 198 ? 30.765 -2.826 -7.346 1.00 49.12 198 GLN A CA 1
ATOM 1524 C C . GLN A 1 198 ? 32.005 -3.554 -6.822 1.00 49.12 198 GLN A C 1
ATOM 1526 O O . GLN A 1 198 ? 33.053 -2.947 -6.630 1.00 49.12 198 GLN A O 1
ATOM 1531 N N . GLY A 1 199 ? 31.863 -4.842 -6.498 1.00 51.12 199 GLY A N 1
ATOM 1532 C CA . GLY A 1 199 ? 33.020 -5.738 -6.465 1.00 51.12 199 GLY A CA 1
ATOM 1533 C C . GLY A 1 199 ? 33.270 -6.635 -5.254 1.00 51.12 199 GLY A C 1
ATOM 1534 O O . GLY A 1 199 ? 34.396 -7.108 -5.151 1.00 51.12 199 GLY A O 1
ATOM 1535 N N . ARG A 1 200 ? 32.318 -6.945 -4.357 1.00 51.50 200 ARG A N 1
ATOM 1536 C CA . ARG A 1 200 ? 32.602 -7.966 -3.308 1.00 51.50 200 ARG A CA 1
ATOM 1537 C C . ARG A 1 200 ? 31.515 -8.974 -2.958 1.00 51.50 200 ARG A C 1
ATOM 1539 O O . ARG A 1 200 ? 31.800 -9.890 -2.193 1.00 51.50 200 ARG A O 1
ATOM 1546 N N . VAL A 1 201 ? 30.308 -8.852 -3.501 1.00 55.06 201 VAL A N 1
ATOM 1547 C CA . VAL A 1 201 ? 29.208 -9.758 -3.157 1.00 55.06 201 VAL A CA 1
ATOM 1548 C C . VAL A 1 201 ? 28.716 -10.423 -4.435 1.00 55.06 201 VAL A C 1
ATOM 1550 O O . VAL A 1 201 ? 28.114 -9.759 -5.266 1.00 55.06 201 VAL A O 1
ATOM 1553 N N . GLY A 1 202 ? 29.048 -11.700 -4.626 1.00 60.66 202 GLY A N 1
ATOM 1554 C CA . GLY A 1 202 ? 28.605 -12.488 -5.778 1.00 60.66 202 GLY A CA 1
ATOM 1555 C C . GLY A 1 202 ? 27.414 -13.382 -5.441 1.00 60.66 202 GLY A C 1
ATOM 1556 O O . GLY A 1 202 ? 27.155 -13.694 -4.275 1.00 60.66 202 GLY A O 1
ATOM 1557 N N . GLY A 1 203 ? 26.699 -13.823 -6.473 1.00 68.44 203 GLY A N 1
ATOM 1558 C CA . GLY A 1 203 ? 25.615 -14.789 -6.337 1.00 68.44 203 GLY A CA 1
ATOM 1559 C C . GLY A 1 203 ? 24.342 -14.170 -5.764 1.00 68.44 203 GLY A C 1
ATOM 1560 O O . GLY A 1 203 ? 23.876 -13.122 -6.203 1.00 68.44 203 GLY A O 1
ATOM 1561 N N . LEU A 1 204 ? 23.722 -14.841 -4.799 1.00 64.06 204 LEU A N 1
ATOM 1562 C CA . LEU A 1 204 ? 22.362 -14.512 -4.393 1.00 64.06 204 LEU A CA 1
ATOM 1563 C C . LEU A 1 204 ? 22.241 -13.175 -3.651 1.00 64.06 204 LEU A C 1
ATOM 1565 O O . LEU A 1 204 ? 21.278 -12.446 -3.859 1.00 64.06 204 LEU A O 1
ATOM 1569 N N . ALA A 1 205 ? 23.231 -12.803 -2.845 1.00 64.81 205 ALA A N 1
ATOM 1570 C CA . ALA A 1 205 ? 23.225 -11.504 -2.181 1.00 64.81 205 ALA A CA 1
ATOM 1571 C C . ALA A 1 205 ? 23.295 -10.329 -3.184 1.00 64.81 205 ALA A C 1
ATOM 1573 O O . ALA A 1 205 ? 22.692 -9.290 -2.930 1.00 64.81 205 ALA A O 1
ATOM 1574 N N . GLU A 1 206 ? 23.909 -10.510 -4.362 1.00 70.06 206 GLU A N 1
ATOM 1575 C CA . GLU A 1 206 ? 23.847 -9.543 -5.472 1.00 70.06 206 GLU A CA 1
ATOM 1576 C C . GLU A 1 206 ? 22.416 -9.424 -6.023 1.00 70.06 206 GLU A C 1
ATOM 1578 O O . GLU A 1 206 ? 21.897 -8.319 -6.176 1.00 70.06 206 GLU A O 1
ATOM 1583 N N . ALA A 1 207 ? 21.729 -10.552 -6.232 1.00 67.38 207 ALA A N 1
ATOM 1584 C CA . ALA A 1 207 ? 20.335 -10.578 -6.681 1.00 67.38 207 ALA A CA 1
ATOM 1585 C C . ALA A 1 207 ? 19.380 -9.876 -5.699 1.00 67.38 207 ALA A C 1
ATOM 1587 O O . ALA A 1 207 ? 18.503 -9.119 -6.120 1.00 67.38 207 ALA A O 1
ATOM 1588 N N . LEU A 1 208 ? 19.567 -10.079 -4.390 1.00 70.12 208 LEU A N 1
ATOM 1589 C CA . LEU A 1 208 ? 18.772 -9.402 -3.361 1.00 70.12 208 LEU A CA 1
ATOM 1590 C C . LEU A 1 208 ? 19.054 -7.899 -3.334 1.00 70.12 208 LEU A C 1
ATOM 1592 O O . LEU A 1 208 ? 18.121 -7.114 -3.200 1.00 70.12 208 LEU A O 1
ATOM 1596 N N . LEU A 1 209 ? 20.313 -7.486 -3.503 1.00 70.25 209 LEU A N 1
ATOM 1597 C CA . LEU A 1 209 ? 20.677 -6.072 -3.607 1.00 70.25 209 LEU A CA 1
ATOM 1598 C C . LEU A 1 209 ? 20.090 -5.422 -4.868 1.00 70.25 209 LEU A C 1
ATOM 1600 O O . LEU A 1 209 ? 19.634 -4.283 -4.804 1.00 70.25 209 LEU A O 1
ATOM 1604 N N . ILE A 1 210 ? 20.026 -6.141 -5.993 1.00 72.31 210 ILE A N 1
ATOM 1605 C CA . ILE A 1 210 ? 19.361 -5.681 -7.223 1.00 72.31 210 ILE A CA 1
ATOM 1606 C C . ILE A 1 210 ? 17.846 -5.542 -7.009 1.00 72.31 210 ILE A C 1
ATOM 1608 O O . ILE A 1 210 ? 17.254 -4.535 -7.413 1.00 72.31 210 ILE A O 1
ATOM 1612 N N . ALA A 1 211 ? 17.209 -6.514 -6.351 1.00 70.44 211 ALA A N 1
ATOM 1613 C CA . ALA A 1 211 ? 15.787 -6.454 -6.015 1.00 70.44 211 ALA A CA 1
ATOM 1614 C C . ALA A 1 211 ? 15.492 -5.291 -5.053 1.00 70.44 211 ALA A C 1
ATOM 1616 O O . ALA A 1 211 ? 14.619 -4.469 -5.327 1.00 70.44 211 ALA A O 1
ATOM 1617 N N . MET A 1 212 ? 16.284 -5.153 -3.987 1.00 69.88 212 MET A N 1
ATOM 1618 C CA . MET A 1 212 ? 16.196 -4.054 -3.023 1.00 69.88 212 MET A CA 1
ATOM 1619 C C . MET A 1 212 ? 16.432 -2.698 -3.693 1.00 69.88 212 MET A C 1
ATOM 1621 O O . MET A 1 212 ? 15.697 -1.749 -3.445 1.00 69.88 212 MET A O 1
ATOM 1625 N N . GLY A 1 213 ? 17.407 -2.606 -4.599 1.00 69.75 213 GLY A N 1
ATOM 1626 C CA . GLY A 1 213 ? 17.658 -1.413 -5.402 1.00 69.75 213 GLY A CA 1
ATOM 1627 C C . GLY A 1 213 ? 16.496 -1.077 -6.340 1.00 69.75 213 GLY A C 1
ATOM 1628 O O . GLY A 1 213 ? 16.224 0.095 -6.578 1.00 69.75 213 GLY A O 1
ATOM 1629 N N . SER A 1 214 ? 15.773 -2.080 -6.844 1.00 69.00 214 SER A N 1
ATOM 1630 C CA . SER A 1 214 ? 14.570 -1.877 -7.662 1.00 69.00 214 SER A CA 1
ATOM 1631 C C . SER A 1 214 ? 13.392 -1.379 -6.825 1.00 69.00 214 SER A C 1
ATOM 1633 O O . SER A 1 214 ? 12.725 -0.435 -7.236 1.00 69.00 214 SER A O 1
ATOM 1635 N N . ILE A 1 215 ? 13.204 -1.924 -5.618 1.00 70.56 215 ILE A N 1
ATOM 1636 C CA . ILE A 1 215 ? 12.243 -1.405 -4.632 1.00 70.56 215 ILE A CA 1
ATOM 1637 C C . ILE A 1 215 ? 12.604 0.041 -4.272 1.00 70.56 215 ILE A C 1
ATOM 1639 O O . ILE A 1 215 ? 11.760 0.929 -4.345 1.00 70.56 215 ILE A O 1
ATOM 1643 N N . TRP A 1 216 ? 13.874 0.312 -3.963 1.00 68.25 216 TRP A N 1
ATOM 1644 C CA . TRP A 1 216 ? 14.348 1.665 -3.690 1.00 68.25 216 TRP A CA 1
ATOM 1645 C C . TRP A 1 216 ? 14.027 2.603 -4.855 1.00 68.25 216 TRP A C 1
ATOM 1647 O O . TRP A 1 216 ? 13.430 3.643 -4.632 1.00 68.25 216 TRP A O 1
ATOM 1657 N N . ARG A 1 217 ? 14.332 2.236 -6.105 1.00 68.44 217 ARG A N 1
ATOM 1658 C CA . ARG A 1 217 ? 14.022 3.065 -7.285 1.00 68.44 217 ARG A CA 1
ATOM 1659 C C . ARG A 1 217 ? 12.528 3.315 -7.487 1.00 68.44 217 ARG A C 1
ATOM 1661 O O . ARG A 1 217 ? 12.174 4.421 -7.883 1.00 68.44 217 ARG A O 1
ATOM 1668 N N . ALA A 1 218 ? 11.678 2.327 -7.215 1.00 64.12 218 ALA A N 1
ATOM 1669 C CA . ALA A 1 218 ? 10.231 2.488 -7.316 1.00 64.12 218 ALA A CA 1
ATOM 1670 C C . ALA A 1 218 ? 9.689 3.491 -6.277 1.00 64.12 218 ALA A C 1
ATOM 1672 O O . ALA A 1 218 ? 8.800 4.279 -6.594 1.00 64.12 218 ALA A O 1
ATOM 1673 N N . TYR A 1 219 ? 10.257 3.515 -5.062 1.00 64.19 219 TYR A N 1
ATOM 1674 C CA . TYR A 1 219 ? 9.635 4.201 -3.921 1.00 64.19 219 TYR A CA 1
ATOM 1675 C C . TYR A 1 219 ? 10.429 5.371 -3.297 1.00 64.19 219 TYR A C 1
ATOM 1677 O O . TYR A 1 219 ? 9.826 6.158 -2.574 1.00 64.19 219 TYR A O 1
ATOM 1685 N N . ALA A 1 220 ? 11.738 5.529 -3.543 1.00 59.81 220 ALA A N 1
ATOM 1686 C CA . ALA A 1 220 ? 12.603 6.460 -2.792 1.00 59.81 220 ALA A CA 1
ATOM 1687 C C . ALA A 1 220 ? 13.110 7.720 -3.549 1.00 59.81 220 ALA A C 1
ATOM 1689 O O . ALA A 1 220 ? 13.279 8.747 -2.893 1.00 59.81 220 ALA A O 1
ATOM 1690 N N . PRO A 1 221 ? 13.360 7.735 -4.880 1.00 54.25 221 PRO A N 1
ATOM 1691 C CA . PRO A 1 221 ? 13.749 8.965 -5.599 1.00 54.25 221 PRO A CA 1
ATOM 1692 C C . PRO A 1 221 ? 12.592 9.728 -6.264 1.00 54.25 221 PRO A C 1
ATOM 1694 O O . PRO A 1 221 ? 12.729 10.911 -6.581 1.00 54.25 221 PRO A O 1
ATOM 1697 N N . SER A 1 222 ? 11.453 9.078 -6.509 1.00 53.59 222 SER A N 1
ATOM 1698 C CA . SER A 1 222 ? 10.406 9.598 -7.402 1.00 53.59 222 SER A CA 1
ATOM 1699 C C . SER A 1 222 ? 9.601 10.775 -6.840 1.00 53.59 222 SER A C 1
ATOM 1701 O O . SER A 1 222 ? 9.044 11.578 -7.598 1.00 53.59 222 SER A O 1
ATOM 1703 N N . TRP A 1 223 ? 9.616 10.952 -5.516 1.00 61.06 223 TRP A N 1
ATOM 1704 C CA . TRP A 1 223 ? 8.982 12.076 -4.824 1.00 61.06 223 TRP A CA 1
ATOM 1705 C C . TRP A 1 223 ? 9.734 13.414 -4.932 1.00 61.06 223 TRP A C 1
ATOM 1707 O O . TRP A 1 223 ? 9.133 14.450 -4.670 1.00 61.06 223 TRP A O 1
ATOM 1717 N N . LEU A 1 224 ? 11.009 13.415 -5.346 1.00 63.06 224 LEU A N 1
ATOM 1718 C CA . LEU A 1 224 ? 11.870 14.609 -5.412 1.00 63.06 224 LEU A CA 1
ATOM 1719 C C . LEU A 1 224 ? 11.906 15.181 -6.830 1.00 63.06 224 LEU A C 1
ATOM 1721 O O . LEU A 1 224 ? 11.951 16.390 -7.022 1.00 63.06 224 LEU A O 1
ATOM 1725 N N . VAL A 1 225 ? 11.863 14.295 -7.823 1.00 61.41 225 VAL A N 1
ATOM 1726 C CA . VAL A 1 225 ? 12.064 14.626 -9.237 1.00 61.41 225 VAL A CA 1
ATOM 1727 C C . VAL A 1 225 ? 10.746 14.935 -9.957 1.00 61.41 225 VAL A C 1
ATOM 1729 O O . VAL A 1 225 ? 10.696 15.735 -10.887 1.00 61.41 225 VAL A O 1
ATOM 1732 N N . SER A 1 226 ? 9.657 14.314 -9.507 1.00 69.00 226 SER A N 1
ATOM 1733 C CA . SER A 1 226 ? 8.349 14.337 -10.171 1.00 69.00 226 SER A CA 1
ATOM 1734 C C . SER A 1 226 ? 7.205 14.392 -9.159 1.00 69.00 226 SER A C 1
ATOM 1736 O O . SER A 1 226 ? 6.153 13.786 -9.357 1.00 69.00 226 SER A O 1
ATOM 1738 N N . ALA A 1 227 ? 7.412 15.137 -8.069 1.00 76.00 227 ALA A N 1
ATOM 1739 C CA . ALA A 1 227 ? 6.476 15.288 -6.957 1.00 76.00 227 ALA A CA 1
ATOM 1740 C C . ALA A 1 227 ? 4.999 15.472 -7.378 1.00 76.00 227 ALA A C 1
ATOM 1742 O O . ALA A 1 227 ? 4.165 14.704 -6.898 1.00 76.00 227 ALA A O 1
ATOM 1743 N N . PRO A 1 228 ? 4.635 16.394 -8.300 1.00 82.75 228 PRO A N 1
ATOM 1744 C CA . PRO A 1 228 ? 3.228 16.588 -8.652 1.00 82.75 228 PRO A CA 1
ATOM 1745 C C . PRO A 1 228 ? 2.642 15.390 -9.413 1.00 82.75 228 PRO A C 1
ATOM 1747 O O . PRO A 1 228 ? 1.512 14.990 -9.146 1.00 82.75 228 PRO A O 1
ATOM 1750 N N . LEU A 1 229 ? 3.413 14.771 -10.317 1.00 83.31 229 LEU A N 1
ATOM 1751 C CA . LEU A 1 229 ? 2.982 13.563 -11.029 1.00 83.31 229 LEU A CA 1
ATOM 1752 C C . LEU A 1 229 ? 2.792 12.403 -10.053 1.00 83.31 229 LEU A C 1
ATOM 1754 O O . LEU A 1 229 ? 1.787 11.703 -10.127 1.00 83.31 229 LEU A O 1
ATOM 1758 N N . MET A 1 230 ? 3.708 12.241 -9.098 1.00 83.56 230 MET A N 1
ATOM 1759 C CA . MET A 1 230 ? 3.616 11.179 -8.102 1.00 83.56 230 MET A CA 1
ATOM 1760 C C . MET A 1 230 ? 2.404 11.358 -7.179 1.00 83.56 230 MET A C 1
ATOM 1762 O O . MET A 1 230 ? 1.715 10.388 -6.874 1.00 83.56 230 MET A O 1
ATOM 1766 N N . VAL A 1 231 ? 2.070 12.595 -6.793 1.00 87.56 231 VAL A N 1
ATOM 1767 C CA . VAL A 1 231 ? 0.833 12.891 -6.048 1.00 87.56 231 VAL A CA 1
ATOM 1768 C C . VAL A 1 231 ? -0.406 12.465 -6.845 1.00 87.56 231 VAL A C 1
ATOM 1770 O O . VAL A 1 231 ? -1.316 11.864 -6.276 1.00 87.56 231 VAL A O 1
ATOM 1773 N N . LEU A 1 232 ? -0.446 12.716 -8.157 1.00 90.25 232 LEU A N 1
ATOM 1774 C CA . LEU A 1 232 ? -1.574 12.319 -9.011 1.00 90.25 232 LEU A CA 1
ATOM 1775 C C . LEU A 1 232 ? -1.671 10.800 -9.190 1.00 90.25 232 LEU A C 1
ATOM 1777 O O . LEU A 1 232 ? -2.761 10.237 -9.096 1.00 90.25 232 LEU A O 1
ATOM 1781 N N . VAL A 1 233 ? -0.539 10.129 -9.396 1.00 90.50 233 VAL A N 1
ATOM 1782 C CA . VAL A 1 233 ? -0.470 8.664 -9.484 1.00 90.50 233 VAL A CA 1
ATOM 1783 C C . VAL A 1 233 ? -0.948 8.021 -8.183 1.00 90.50 233 VAL A C 1
ATOM 1785 O O . VAL A 1 233 ? -1.807 7.139 -8.210 1.00 90.50 233 VAL A O 1
ATOM 1788 N N . ASN A 1 234 ? -0.475 8.520 -7.039 1.00 90.62 234 ASN A N 1
ATOM 1789 C CA . ASN A 1 234 ? -0.925 8.079 -5.723 1.00 90.62 234 ASN A CA 1
ATOM 1790 C C . ASN A 1 234 ? -2.424 8.322 -5.530 1.00 90.62 234 ASN A C 1
ATOM 1792 O O . ASN A 1 234 ? -3.126 7.437 -5.043 1.00 90.62 234 ASN A O 1
ATOM 1796 N N . ALA A 1 235 ? -2.947 9.473 -5.959 1.00 92.44 235 ALA A N 1
ATOM 1797 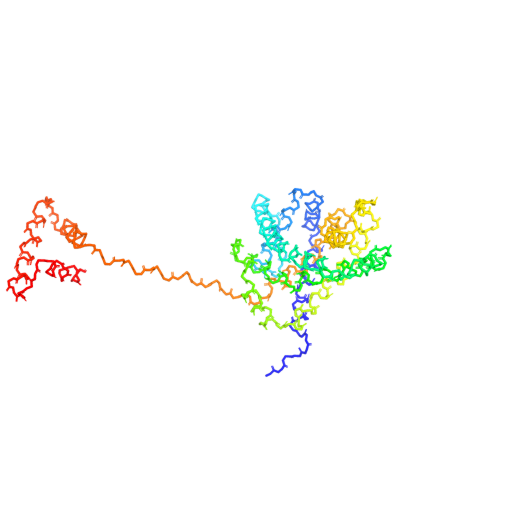C CA . ALA A 1 235 ? -4.378 9.751 -5.894 1.00 92.44 235 ALA A CA 1
ATOM 1798 C C . ALA A 1 235 ? -5.199 8.699 -6.645 1.00 92.44 235 ALA A C 1
ATOM 1800 O O . ALA A 1 235 ? -6.194 8.218 -6.107 1.00 92.44 235 ALA A O 1
ATOM 1801 N N . ILE A 1 236 ? -4.752 8.289 -7.836 1.00 93.88 236 ILE A N 1
ATOM 1802 C CA . ILE A 1 236 ? -5.412 7.245 -8.624 1.00 93.88 236 ILE A CA 1
ATOM 1803 C C . ILE A 1 236 ? -5.305 5.889 -7.920 1.00 93.88 236 ILE A C 1
ATOM 1805 O O . ILE A 1 236 ? -6.323 5.235 -7.693 1.00 93.88 236 ILE A O 1
ATOM 1809 N N . TYR A 1 237 ? -4.094 5.481 -7.537 1.00 94.12 237 TYR A N 1
ATOM 1810 C CA . TYR A 1 237 ? -3.837 4.187 -6.904 1.00 94.12 237 TYR A CA 1
ATOM 1811 C C . TYR A 1 237 ? -4.619 4.011 -5.599 1.00 94.12 237 TYR A C 1
ATOM 1813 O O . TYR A 1 237 ? -5.387 3.058 -5.441 1.00 94.12 237 TYR A O 1
ATOM 1821 N N . TYR A 1 238 ? -4.495 4.966 -4.678 1.00 94.62 238 TYR A N 1
ATOM 1822 C CA . TYR A 1 238 ? -5.200 4.915 -3.404 1.00 94.62 238 TYR A CA 1
ATOM 1823 C C . TYR A 1 238 ? -6.712 5.024 -3.595 1.00 94.62 238 TYR A C 1
ATOM 1825 O O . TYR A 1 238 ? -7.462 4.413 -2.836 1.00 94.62 238 TYR A O 1
ATOM 1833 N N . LYS A 1 239 ? -7.200 5.708 -4.638 1.00 95.56 239 LYS A N 1
ATOM 1834 C CA . LYS A 1 239 ? -8.627 5.663 -4.966 1.00 95.56 239 LYS A CA 1
ATOM 1835 C C . LYS A 1 239 ? -9.112 4.324 -5.482 1.00 95.56 239 LYS A C 1
ATOM 1837 O O . LYS A 1 239 ? -10.230 3.949 -5.137 1.00 95.56 239 LYS A O 1
ATOM 1842 N N . VAL A 1 240 ? -8.302 3.576 -6.225 1.00 95.19 240 VAL A N 1
ATOM 1843 C CA . VAL A 1 240 ? -8.646 2.189 -6.571 1.00 95.19 240 VAL A CA 1
ATOM 1844 C C . VAL A 1 240 ? -8.7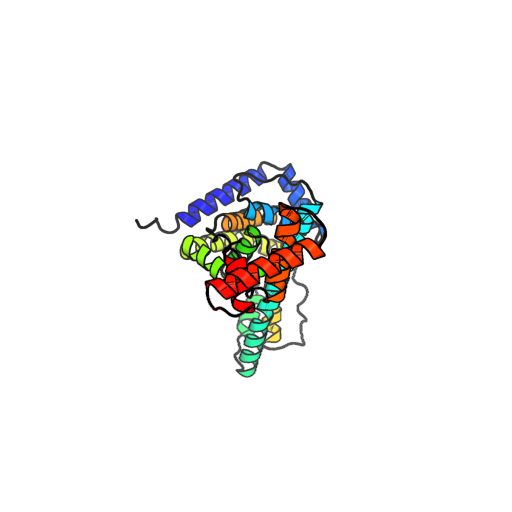73 1.353 -5.296 1.00 95.19 240 VAL A C 1
ATOM 1846 O O . VAL A 1 240 ? -9.787 0.687 -5.102 1.00 95.19 240 VAL A O 1
ATOM 1849 N N . LEU A 1 241 ? -7.806 1.452 -4.377 1.00 94.75 241 LEU A N 1
ATOM 1850 C CA . LEU A 1 241 ? -7.867 0.725 -3.104 1.00 94.75 241 LEU A CA 1
ATOM 1851 C C . LEU A 1 241 ? -9.089 1.122 -2.265 1.00 94.75 241 LEU A C 1
ATOM 1853 O O . LEU A 1 241 ? -9.744 0.264 -1.686 1.00 94.75 241 LEU A O 1
ATOM 1857 N N . ALA A 1 242 ? -9.453 2.407 -2.234 1.00 94.56 242 ALA A N 1
ATOM 1858 C CA . ALA A 1 242 ? -10.603 2.916 -1.481 1.00 94.56 242 ALA A CA 1
ATOM 1859 C C . ALA A 1 242 ? -11.948 2.278 -1.869 1.00 94.56 242 ALA A C 1
ATOM 1861 O O . ALA A 1 242 ? -12.877 2.295 -1.051 1.00 94.56 242 ALA A O 1
ATOM 1862 N N . GLN A 1 243 ? -12.032 1.766 -3.099 1.00 94.50 243 GLN A N 1
ATOM 1863 C CA . GLN A 1 243 ? -13.220 1.185 -3.721 1.00 94.50 243 GLN A CA 1
ATOM 1864 C C . GLN A 1 243 ? -13.287 -0.342 -3.585 1.00 94.50 243 GLN A C 1
ATOM 1866 O O . GLN A 1 243 ? -14.308 -0.934 -3.934 1.00 94.50 243 GLN A O 1
ATOM 1871 N N . LEU A 1 244 ? -12.239 -0.990 -3.063 1.00 93.19 244 LEU A N 1
ATOM 1872 C CA . LEU A 1 244 ? -12.286 -2.422 -2.787 1.00 93.19 244 LEU A CA 1
ATOM 1873 C C . LEU A 1 244 ? -13.327 -2.722 -1.687 1.00 93.19 244 LEU A C 1
ATOM 1875 O O . LEU A 1 244 ? -13.397 -1.998 -0.685 1.00 93.19 244 LEU A O 1
ATOM 1879 N N . PRO A 1 245 ? -14.134 -3.790 -1.841 1.00 92.44 245 PRO A N 1
ATOM 1880 C CA . PRO A 1 245 ? -15.192 -4.157 -0.907 1.00 92.44 245 PRO A CA 1
ATOM 1881 C C . PRO A 1 245 ? -14.601 -4.866 0.317 1.00 92.44 245 PRO A C 1
ATOM 1883 O O . PRO A 1 245 ? -14.730 -6.078 0.492 1.00 92.44 245 PRO A O 1
ATOM 1886 N N . TYR A 1 246 ? -13.895 -4.111 1.154 1.00 91.00 246 TYR A N 1
ATOM 1887 C CA . TYR A 1 246 ? -13.286 -4.650 2.362 1.00 91.00 246 TYR A CA 1
ATOM 1888 C C . TYR A 1 246 ? -14.350 -5.157 3.339 1.00 91.00 246 TYR A C 1
ATOM 1890 O O . TYR A 1 246 ? -15.308 -4.430 3.612 1.00 91.00 246 TYR A O 1
ATOM 1898 N N . PRO A 1 247 ? -14.177 -6.361 3.916 1.00 85.50 247 PRO A N 1
ATOM 1899 C CA . PRO A 1 247 ? -15.081 -6.848 4.946 1.00 85.50 247 PRO A CA 1
ATOM 1900 C C . PRO A 1 247 ? -15.127 -5.871 6.126 1.00 85.50 247 PRO A C 1
ATOM 1902 O O . PRO A 1 247 ? -14.114 -5.253 6.476 1.00 85.50 247 PRO A O 1
ATOM 1905 N N . THR A 1 248 ? -16.270 -5.759 6.791 1.00 79.06 248 THR A N 1
ATOM 1906 C CA . THR A 1 248 ? -16.340 -5.080 8.091 1.00 79.06 248 THR A CA 1
ATOM 1907 C C . THR A 1 248 ? -15.484 -5.851 9.097 1.00 79.06 248 THR A C 1
ATOM 1909 O O . THR A 1 248 ? -15.393 -7.076 9.014 1.00 79.06 248 THR A O 1
ATOM 1912 N N . ALA A 1 249 ? -14.815 -5.153 10.020 1.00 68.06 249 ALA A N 1
ATOM 1913 C CA . ALA A 1 249 ? -14.062 -5.824 11.078 1.00 68.06 249 ALA A CA 1
ATOM 1914 C C . ALA A 1 249 ? -14.997 -6.775 11.839 1.00 68.06 249 ALA A C 1
ATOM 1916 O O . ALA A 1 249 ? -16.107 -6.377 12.203 1.00 68.06 249 ALA A O 1
ATOM 1917 N N . ALA A 1 250 ? -14.565 -8.021 12.048 1.00 62.91 250 ALA A N 1
ATOM 1918 C CA . ALA A 1 250 ? -15.333 -8.964 12.845 1.00 62.91 250 ALA A CA 1
ATOM 1919 C C . ALA A 1 250 ? -15.567 -8.359 14.243 1.00 62.91 250 ALA A C 1
ATOM 1921 O O . ALA A 1 250 ? -14.633 -7.770 14.806 1.00 62.91 250 ALA A O 1
ATOM 1922 N N . PRO A 1 251 ? -16.787 -8.457 14.803 1.00 57.50 251 PRO A N 1
ATOM 1923 C CA . PRO A 1 251 ? -17.003 -8.065 16.184 1.00 57.50 251 PRO A CA 1
ATOM 1924 C C . PRO A 1 251 ? -16.036 -8.854 17.078 1.00 57.50 251 PRO A C 1
ATOM 1926 O O . PRO A 1 251 ? -15.742 -10.016 16.774 1.00 57.50 251 PRO A O 1
ATOM 1929 N N . PRO A 1 252 ? -15.488 -8.232 18.139 1.00 57.50 252 PRO A N 1
ATOM 1930 C CA . PRO A 1 252 ? -14.607 -8.939 19.056 1.00 57.50 252 PRO A CA 1
ATOM 1931 C C . PRO A 1 252 ? -15.313 -10.206 19.559 1.00 57.50 252 PRO A C 1
ATOM 1933 O O . PRO A 1 252 ? -16.533 -10.168 19.758 1.00 57.50 252 PRO A O 1
ATOM 1936 N N . PRO A 1 253 ? -14.583 -11.324 19.738 1.00 63.91 253 PRO A N 1
ATOM 1937 C CA . PRO A 1 253 ? -15.176 -12.519 20.316 1.00 63.91 253 PRO A CA 1
ATOM 1938 C C . PRO A 1 253 ? -15.846 -12.139 21.643 1.00 63.91 253 PRO A C 1
ATOM 1940 O O . PRO A 1 253 ? -15.294 -11.304 22.373 1.00 63.91 253 PRO A O 1
ATOM 1943 N N . PRO A 1 254 ? -17.037 -12.691 21.946 1.00 59.19 254 PRO A N 1
ATOM 1944 C CA . PRO A 1 254 ? -17.684 -12.431 23.221 1.00 59.19 254 PRO A CA 1
ATOM 1945 C C . PRO A 1 254 ? -16.684 -12.743 24.342 1.00 59.19 254 PRO A C 1
ATOM 1947 O O . PRO A 1 254 ? -15.917 -13.706 24.206 1.00 59.19 254 PRO A O 1
ATOM 1950 N N . PRO A 1 255 ? -16.634 -11.920 25.407 1.00 63.62 255 PRO A N 1
ATOM 1951 C CA . PRO A 1 255 ? -15.736 -12.182 26.520 1.00 63.62 255 PRO A CA 1
ATOM 1952 C C . PRO A 1 255 ? -15.939 -13.631 26.979 1.00 63.62 255 PRO A C 1
ATOM 1954 O O . PRO A 1 255 ? -17.086 -14.097 26.988 1.00 63.62 255 PRO A O 1
ATOM 1957 N N . PRO A 1 256 ? -14.854 -14.363 27.304 1.00 70.06 256 PRO A N 1
ATOM 1958 C CA . PRO A 1 256 ? -14.992 -15.714 27.826 1.00 70.06 256 PRO A CA 1
ATOM 1959 C C . PRO A 1 256 ? -15.990 -15.675 28.988 1.00 70.06 256 PRO A C 1
ATOM 1961 O O . PRO A 1 256 ? -15.960 -14.700 29.751 1.00 70.06 256 PRO A O 1
ATOM 1964 N N . PRO A 1 257 ? -16.894 -16.668 29.103 1.00 67.94 257 PRO A N 1
ATOM 1965 C CA . PRO A 1 257 ? -17.853 -16.700 30.195 1.00 67.94 257 PRO A CA 1
ATOM 1966 C C . PRO A 1 257 ? -17.068 -16.524 31.488 1.00 67.94 257 PRO A C 1
ATOM 1968 O O . PRO A 1 257 ? -16.148 -17.298 31.764 1.00 67.94 257 PRO A O 1
ATOM 1971 N N . THR A 1 258 ? -17.362 -15.447 32.223 1.00 65.62 258 THR A N 1
ATOM 1972 C CA . THR A 1 258 ? -16.741 -15.210 33.523 1.00 65.62 258 THR A CA 1
ATOM 1973 C C . THR A 1 258 ? -16.914 -16.492 34.328 1.00 65.62 258 THR A C 1
ATOM 1975 O O . THR A 1 258 ? -18.040 -17.006 34.360 1.00 65.62 258 THR A O 1
ATOM 1978 N N . PRO A 1 259 ? -15.842 -17.038 34.937 1.00 69.06 259 PRO A N 1
ATOM 1979 C CA . PRO A 1 259 ? -15.993 -18.139 35.872 1.00 69.06 259 PRO A CA 1
ATOM 1980 C C . PRO A 1 259 ? -17.134 -17.788 36.830 1.00 69.06 259 PRO A C 1
ATOM 1982 O O . PRO A 1 259 ? -17.220 -16.618 37.230 1.00 69.06 259 PRO A O 1
ATOM 1985 N N . PRO A 1 260 ? -18.036 -18.735 37.150 1.00 67.50 260 PRO A N 1
ATOM 1986 C CA . PRO A 1 260 ? -19.061 -18.4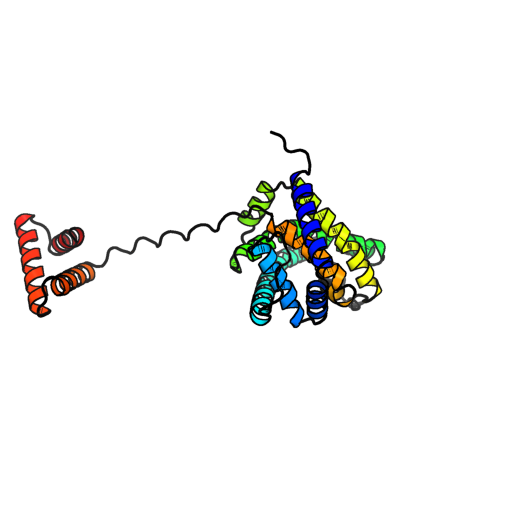66 38.140 1.00 67.50 260 PRO A CA 1
ATOM 1987 C C . PRO A 1 260 ? -18.365 -17.880 39.376 1.00 67.50 260 PRO A C 1
ATOM 1989 O O . PRO A 1 260 ? -17.347 -18.447 39.791 1.00 67.50 260 PRO A O 1
ATOM 1992 N N . PRO A 1 261 ? -18.834 -16.734 39.906 1.00 74.88 261 PRO A N 1
ATOM 1993 C CA . PRO A 1 261 ? -18.216 -16.127 41.077 1.00 74.88 261 PRO A CA 1
ATOM 1994 C C . PRO A 1 261 ? -18.104 -17.180 42.180 1.00 74.88 261 PRO A C 1
ATOM 1996 O O . PRO A 1 261 ? -18.981 -18.036 42.308 1.00 74.88 261 PRO A O 1
ATOM 1999 N N . ALA A 1 262 ? -17.017 -17.157 42.951 1.00 84.12 262 ALA A N 1
ATOM 2000 C CA . ALA A 1 262 ? -16.889 -18.069 44.084 1.00 84.12 262 ALA A CA 1
ATOM 2001 C C . ALA A 1 262 ? -18.098 -17.893 45.022 1.00 84.12 262 ALA A C 1
ATOM 2003 O O . ALA A 1 262 ? -18.666 -16.802 45.087 1.00 84.12 262 ALA A O 1
ATOM 2004 N N . ILE A 1 263 ? -18.486 -18.935 45.765 1.00 84.00 263 ILE A N 1
ATOM 2005 C CA . ILE A 1 263 ? -19.622 -18.871 46.709 1.00 84.00 263 ILE A CA 1
ATOM 2006 C C . ILE A 1 263 ? -19.496 -17.667 47.658 1.00 84.00 263 ILE A C 1
ATOM 2008 O O . ILE A 1 263 ? -20.479 -16.976 47.915 1.00 84.00 263 ILE A O 1
ATOM 2012 N N . GLU A 1 264 ? -18.272 -17.345 48.079 1.00 83.88 264 GLU A N 1
ATOM 2013 C CA . GLU A 1 264 ? -17.973 -16.173 48.906 1.00 83.88 264 GLU A CA 1
ATOM 2014 C C . GLU A 1 264 ? -18.292 -14.845 48.199 1.00 83.88 264 GLU A C 1
ATOM 2016 O O . GLU A 1 264 ? -18.867 -13.931 48.782 1.00 83.88 264 GLU A O 1
ATOM 2021 N N . GLU A 1 265 ? -17.981 -14.748 46.907 1.00 84.19 265 GLU A N 1
ATOM 2022 C CA . GLU A 1 265 ? -18.269 -13.564 46.098 1.00 84.19 265 GLU A CA 1
ATOM 2023 C C . GLU A 1 265 ? -19.773 -13.452 45.786 1.00 84.19 265 GLU A C 1
ATOM 2025 O O . GLU A 1 265 ? -20.317 -12.348 45.744 1.00 84.19 265 GLU A O 1
ATOM 2030 N N . MET A 1 266 ? -20.475 -14.582 45.622 1.00 85.38 266 MET A N 1
ATOM 2031 C CA . MET A 1 266 ? -21.942 -14.611 45.532 1.00 85.38 266 MET A CA 1
ATOM 2032 C C . MET A 1 266 ? -22.590 -14.107 46.829 1.00 85.38 266 MET A C 1
ATOM 2034 O O . MET A 1 266 ? -23.516 -13.294 46.775 1.00 85.38 266 MET A O 1
ATOM 2038 N N . TYR A 1 267 ? -22.083 -14.547 47.984 1.00 87.12 267 TYR A N 1
ATOM 2039 C CA . TYR A 1 267 ? -22.548 -14.119 49.302 1.00 87.12 267 TYR A CA 1
ATOM 2040 C C . TYR A 1 267 ? -22.310 -12.621 49.541 1.00 87.12 267 TYR A C 1
ATOM 2042 O O . TYR A 1 267 ? -23.239 -11.902 49.907 1.00 87.12 267 TYR A O 1
ATOM 2050 N N . GLU A 1 268 ? -21.109 -12.110 49.261 1.00 87.62 268 GLU A N 1
ATOM 2051 C CA . GLU A 1 268 ? -20.807 -10.680 49.412 1.00 87.62 268 GLU A CA 1
ATOM 2052 C C . GLU A 1 268 ? -21.671 -9.816 48.472 1.00 87.62 268 GLU A C 1
ATOM 2054 O O . GLU A 1 268 ? -22.219 -8.798 48.894 1.00 87.62 268 GLU A O 1
ATOM 2059 N N . ARG A 1 269 ? -21.936 -10.260 47.232 1.00 87.31 269 ARG A N 1
ATOM 2060 C CA . ARG A 1 269 ? -22.868 -9.563 46.319 1.00 87.31 269 ARG A CA 1
ATOM 2061 C C . ARG A 1 269 ? -24.315 -9.550 46.826 1.00 87.31 269 ARG A C 1
ATOM 2063 O O . ARG A 1 269 ? -25.016 -8.553 46.629 1.00 87.31 269 ARG A O 1
ATOM 2070 N N . LEU A 1 270 ? -24.770 -10.631 47.465 1.00 87.88 270 LEU A N 1
ATOM 2071 C CA . LEU A 1 270 ? -26.082 -10.706 48.119 1.00 87.88 270 LEU A CA 1
ATOM 2072 C C . LEU A 1 270 ? -26.178 -9.693 49.271 1.00 87.88 270 LEU A C 1
ATOM 2074 O O . LEU A 1 270 ? -27.147 -8.931 49.345 1.00 87.88 270 LEU A O 1
ATOM 2078 N N . VAL A 1 271 ? -25.150 -9.635 50.121 1.00 86.69 271 VAL A N 1
ATOM 2079 C CA . VAL A 1 271 ? -25.045 -8.680 51.236 1.00 86.69 271 VAL A CA 1
ATOM 2080 C C . VAL A 1 271 ? -25.041 -7.239 50.720 1.00 86.69 271 VAL A C 1
ATOM 2082 O O . VAL A 1 271 ? -25.839 -6.420 51.182 1.00 86.69 271 VAL A O 1
ATOM 2085 N N . ASP A 1 272 ? -24.234 -6.941 49.701 1.00 88.75 272 ASP A N 1
ATOM 2086 C CA . ASP A 1 272 ? -24.167 -5.626 49.056 1.00 88.75 272 ASP A CA 1
ATOM 2087 C C . ASP A 1 272 ? -25.503 -5.195 48.449 1.00 88.75 272 ASP A C 1
ATOM 2089 O O . ASP A 1 272 ? -25.851 -4.008 48.445 1.00 88.75 272 ASP A O 1
ATOM 2093 N N . ARG A 1 273 ? -26.279 -6.134 47.897 1.00 86.25 273 ARG A N 1
ATOM 2094 C CA . ARG A 1 273 ? -27.608 -5.808 47.373 1.00 86.25 273 ARG A CA 1
ATOM 2095 C C . ARG A 1 273 ? -28.567 -5.466 48.498 1.00 86.25 273 ARG A C 1
ATOM 2097 O O . ARG A 1 273 ? -29.272 -4.465 48.370 1.00 86.25 273 ARG A O 1
ATOM 2104 N N . VAL A 1 274 ? -28.584 -6.241 49.582 1.00 85.56 274 VAL A N 1
ATOM 2105 C CA . VAL A 1 274 ? -29.426 -5.956 50.755 1.00 85.56 274 VAL A CA 1
ATOM 2106 C C . VAL A 1 274 ? -29.066 -4.602 51.359 1.00 85.56 274 VAL A C 1
ATOM 2108 O O . VAL A 1 274 ? -29.968 -3.811 51.629 1.00 85.56 274 VAL A O 1
ATOM 2111 N N . LEU A 1 275 ? -27.774 -4.281 51.470 1.00 86.69 275 LEU A N 1
ATOM 2112 C CA . LEU A 1 275 ? -27.314 -2.963 51.911 1.00 86.69 275 LEU A CA 1
ATOM 2113 C C . LEU A 1 275 ? -27.830 -1.840 51.005 1.00 86.69 275 LEU A C 1
ATOM 2115 O O . LEU A 1 275 ? -28.331 -0.836 51.506 1.00 86.69 275 LEU A O 1
ATOM 2119 N N . ARG A 1 276 ? -27.779 -2.022 49.679 1.00 85.19 276 ARG A N 1
ATOM 2120 C CA . ARG A 1 276 ? -28.275 -1.026 48.713 1.00 85.19 276 ARG A CA 1
ATOM 2121 C C . ARG A 1 276 ? -29.795 -0.876 48.694 1.00 85.19 276 ARG A C 1
ATOM 2123 O O . ARG A 1 276 ? -30.279 0.227 48.472 1.00 85.19 276 ARG A O 1
ATOM 2130 N N . THR A 1 277 ? -30.547 -1.961 48.878 1.00 84.75 277 THR A N 1
ATOM 2131 C CA . THR A 1 277 ? -32.020 -1.939 48.767 1.00 84.75 277 THR A CA 1
ATOM 2132 C C . THR A 1 277 ? -32.723 -1.594 50.073 1.00 84.75 277 THR A C 1
ATOM 2134 O O . THR A 1 277 ? -33.769 -0.954 50.036 1.00 84.75 277 THR A O 1
ATOM 2137 N N . TRP A 1 278 ? -32.168 -1.992 51.217 1.00 76.75 278 TRP A N 1
ATOM 2138 C CA . TRP A 1 278 ? -32.835 -1.858 52.516 1.00 76.75 278 TRP A CA 1
ATOM 2139 C C . TRP A 1 278 ? -32.123 -0.884 53.458 1.00 76.75 278 TRP A C 1
ATOM 2141 O O . TRP A 1 278 ? -32.745 -0.406 54.405 1.00 76.75 278 TRP A O 1
ATOM 2151 N N . GLY A 1 279 ? -30.849 -0.565 53.202 1.00 73.50 279 GLY A N 1
ATOM 2152 C CA . GLY A 1 279 ? -30.022 0.243 54.098 1.00 73.50 279 GLY A CA 1
ATOM 2153 C C . GLY A 1 279 ? -29.745 -0.436 55.449 1.00 73.50 279 GLY A C 1
ATOM 2154 O O . GLY A 1 279 ? -30.345 -1.451 55.807 1.00 73.50 279 GLY A O 1
ATOM 2155 N N . GLY A 1 280 ? -28.808 0.119 56.223 1.00 81.38 280 GLY A N 1
ATOM 2156 C CA . GLY A 1 280 ? -28.457 -0.366 57.566 1.00 81.38 280 GLY A CA 1
ATOM 2157 C C . GLY A 1 280 ? -26.975 -0.704 57.738 1.00 81.38 280 GLY A C 1
ATOM 2158 O O . GLY A 1 280 ? -26.148 -0.340 56.906 1.00 81.38 280 GLY A O 1
ATOM 2159 N N . THR A 1 281 ? -26.634 -1.371 58.848 1.00 84.19 281 THR A N 1
ATOM 2160 C CA . THR A 1 281 ? -25.252 -1.796 59.123 1.00 84.19 281 THR A CA 1
ATOM 2161 C C . THR A 1 281 ? -24.919 -3.113 58.408 1.00 84.19 281 THR A C 1
ATOM 2163 O O . THR A 1 281 ? -25.811 -3.955 58.237 1.00 84.19 281 THR A O 1
ATOM 2166 N N . PRO A 1 282 ? -23.646 -3.335 58.026 1.00 82.81 282 PRO A N 1
ATOM 2167 C CA . PRO A 1 282 ? -23.195 -4.586 57.414 1.00 82.81 282 PRO A CA 1
ATOM 2168 C C . PRO A 1 282 ? -23.561 -5.835 58.223 1.00 82.81 282 PRO A C 1
ATOM 2170 O O . PRO A 1 282 ? -23.946 -6.843 57.632 1.00 82.81 282 PRO A O 1
ATOM 2173 N N . GLU A 1 283 ? -23.533 -5.781 59.563 1.00 83.94 283 GLU A N 1
ATOM 2174 C CA . GLU A 1 283 ? -23.878 -6.955 60.379 1.00 83.94 283 GLU A CA 1
ATOM 2175 C C . GLU A 1 283 ? -25.359 -7.334 60.262 1.00 83.94 283 GLU A C 1
ATOM 2177 O O . GLU A 1 283 ? -25.695 -8.517 60.223 1.00 83.94 283 GLU A O 1
ATOM 2182 N N . ARG A 1 284 ? -26.259 -6.346 60.150 1.00 83.44 284 ARG A N 1
ATOM 2183 C CA . ARG A 1 284 ? -27.698 -6.602 59.969 1.00 83.44 284 ARG A CA 1
ATOM 2184 C C . ARG A 1 284 ? -28.006 -7.186 58.595 1.00 83.44 284 ARG A C 1
ATOM 2186 O O . ARG A 1 284 ? -28.878 -8.046 58.491 1.00 83.44 284 ARG A O 1
ATOM 2193 N N . ALA A 1 285 ? -27.301 -6.738 57.556 1.00 84.94 285 ALA A N 1
ATOM 2194 C CA . ALA A 1 285 ? -27.439 -7.295 56.214 1.00 84.94 285 ALA A CA 1
ATOM 2195 C C . ALA A 1 285 ? -26.966 -8.757 56.169 1.00 84.94 285 ALA A C 1
ATOM 2197 O O . ALA A 1 285 ? -27.697 -9.612 55.671 1.00 84.94 285 ALA A O 1
ATOM 2198 N N . LYS A 1 286 ? -25.812 -9.059 56.782 1.00 88.25 286 LYS A N 1
ATOM 2199 C CA . LYS A 1 286 ? -25.290 -10.430 56.910 1.00 88.25 286 LYS A CA 1
ATOM 2200 C C . LYS A 1 286 ? -26.246 -11.337 57.690 1.00 88.25 286 LYS A C 1
ATOM 2202 O O . LYS A 1 286 ? -26.638 -12.376 57.176 1.00 88.25 286 LYS A O 1
ATOM 2207 N N . ALA A 1 287 ? -26.727 -10.908 58.860 1.00 87.19 287 ALA A N 1
ATOM 2208 C CA . ALA A 1 287 ? -27.673 -11.691 59.666 1.00 87.19 287 ALA A CA 1
ATOM 2209 C C . ALA A 1 287 ? -28.981 -12.020 58.921 1.00 87.19 287 ALA A C 1
ATOM 2211 O O . ALA A 1 287 ? -29.577 -13.077 59.121 1.00 87.19 287 ALA A O 1
ATOM 2212 N N . ARG A 1 288 ? -29.432 -11.115 58.047 1.00 85.94 288 ARG A N 1
ATOM 2213 C CA . ARG A 1 288 ? -30.650 -11.302 57.257 1.00 85.94 288 ARG A CA 1
ATOM 2214 C C . ARG A 1 288 ? -30.444 -12.210 56.049 1.00 85.94 288 ARG A C 1
ATOM 2216 O O . ARG A 1 288 ? -31.347 -12.965 55.711 1.00 85.94 288 ARG A O 1
ATOM 2223 N N . ILE A 1 289 ? -29.280 -12.151 55.406 1.00 88.88 289 ILE A N 1
ATOM 2224 C CA . ILE A 1 289 ? -28.916 -13.126 54.374 1.00 88.88 289 ILE A CA 1
ATOM 2225 C C . ILE A 1 289 ? -28.764 -14.518 55.001 1.00 88.88 289 ILE A C 1
ATOM 2227 O O . ILE A 1 289 ? -29.310 -15.470 54.458 1.00 88.88 289 ILE A O 1
ATOM 2231 N N . GLU A 1 290 ? -28.134 -14.639 56.171 1.00 89.94 290 GLU A N 1
ATOM 2232 C CA . GLU A 1 290 ? -28.012 -15.918 56.890 1.00 89.94 290 GLU A CA 1
ATOM 2233 C C . GLU A 1 290 ? -29.377 -16.512 57.269 1.00 89.94 290 GLU A C 1
ATOM 2235 O O . GLU A 1 290 ? -29.591 -17.710 57.104 1.00 89.94 290 GLU A O 1
ATOM 2240 N N . SER A 1 291 ? -30.352 -15.696 57.688 1.00 90.25 291 SER A N 1
ATOM 2241 C CA . SER A 1 291 ? -31.703 -16.210 57.960 1.00 90.25 291 SER A CA 1
ATOM 2242 C C . SER A 1 291 ? -32.437 -16.675 56.697 1.00 90.25 291 SER A C 1
ATOM 2244 O O . SER A 1 291 ? -33.197 -17.641 56.750 1.00 90.25 291 SER A O 1
ATOM 2246 N N . LEU A 1 292 ? -32.194 -16.030 55.550 1.00 87.81 292 LEU A N 1
ATOM 2247 C CA . LEU A 1 292 ? -32.721 -16.470 54.254 1.00 87.81 292 LEU A CA 1
ATOM 2248 C C . LEU A 1 292 ? -32.052 -17.762 53.780 1.00 87.81 292 LEU A C 1
ATOM 2250 O O . LEU A 1 292 ? -32.747 -18.653 53.301 1.00 87.81 292 LEU A O 1
ATOM 2254 N N . ILE A 1 293 ? -30.734 -17.882 53.948 1.00 90.06 293 ILE A N 1
ATOM 2255 C CA . ILE A 1 293 ? -29.978 -19.105 53.655 1.00 90.06 293 ILE A CA 1
ATOM 2256 C C . ILE A 1 293 ? -30.530 -20.255 54.494 1.00 90.06 293 ILE A C 1
ATOM 2258 O O . ILE A 1 293 ? -30.912 -21.279 53.935 1.00 90.06 293 ILE A O 1
ATOM 2262 N N . GLN A 1 294 ? -30.664 -20.058 55.807 1.00 89.25 294 GLN A N 1
ATOM 2263 C CA . GLN A 1 294 ? -31.191 -21.065 56.726 1.00 89.25 294 GLN A CA 1
ATOM 2264 C C . GLN A 1 294 ? -32.611 -21.501 56.342 1.00 89.25 294 GLN A C 1
ATOM 2266 O O . GLN A 1 294 ? -32.910 -22.691 56.299 1.00 89.25 294 GLN A O 1
ATOM 2271 N N . LYS A 1 295 ? -33.473 -20.547 55.973 1.00 90.50 295 LYS A N 1
ATOM 2272 C CA . LYS A 1 295 ? -34.831 -20.839 55.509 1.00 90.50 295 LYS A CA 1
ATOM 2273 C C . LYS A 1 295 ? -34.841 -21.669 54.220 1.00 90.50 295 LYS A C 1
ATOM 2275 O O . LYS A 1 295 ? -35.603 -22.623 54.116 1.00 90.50 295 LYS A O 1
ATOM 2280 N N . VAL A 1 296 ? -33.984 -21.341 53.250 1.00 88.38 296 VAL A N 1
ATOM 2281 C CA . VAL A 1 296 ? -33.854 -22.113 52.001 1.00 88.38 296 VAL A CA 1
ATOM 2282 C C . VAL A 1 296 ? -33.293 -23.512 52.271 1.00 88.38 296 VAL A C 1
ATOM 2284 O O . VAL A 1 296 ? -33.757 -24.477 51.663 1.00 88.38 296 VAL A O 1
ATOM 2287 N N . MET A 1 297 ? -32.344 -23.639 53.202 1.00 90.50 297 MET A N 1
ATOM 2288 C CA . MET A 1 297 ? -31.810 -24.930 53.641 1.00 90.50 297 MET A CA 1
ATOM 2289 C C . MET A 1 297 ? -32.904 -25.808 54.264 1.00 90.50 297 MET A C 1
ATOM 2291 O O . MET A 1 297 ? -33.001 -26.982 53.921 1.00 90.50 297 MET A O 1
ATOM 2295 N N . GLU A 1 298 ? -33.758 -25.248 55.123 1.00 89.50 298 GLU A N 1
ATOM 2296 C CA . GLU A 1 298 ? -34.850 -25.974 55.789 1.00 89.50 298 GLU A CA 1
ATOM 2297 C C . GLU A 1 298 ? -35.993 -26.345 54.832 1.00 89.50 298 GLU A C 1
ATOM 2299 O O . GLU A 1 298 ? -36.499 -27.464 54.878 1.00 89.50 298 GLU A O 1
ATOM 2304 N N . GLU A 1 299 ? -36.385 -25.437 53.934 1.00 87.62 299 GLU A N 1
ATOM 2305 C CA . GLU A 1 299 ? -37.494 -25.662 52.997 1.00 87.62 299 GLU A CA 1
ATOM 2306 C C . GLU A 1 299 ? -37.130 -26.616 51.853 1.00 87.62 299 GLU A C 1
ATOM 2308 O O . GLU A 1 299 ? -38.003 -27.311 51.329 1.00 87.62 299 GLU A O 1
ATOM 2313 N N . ARG A 1 300 ? -35.860 -26.633 51.428 1.00 84.56 300 ARG A N 1
ATOM 2314 C CA . ARG A 1 300 ? -35.412 -27.403 50.255 1.00 84.56 300 ARG A CA 1
ATOM 2315 C C . ARG A 1 300 ? -34.437 -28.534 50.571 1.00 84.56 300 ARG A C 1
ATOM 2317 O O . ARG A 1 300 ? -34.127 -29.305 49.669 1.00 84.56 300 ARG A O 1
ATOM 2324 N N . GLY A 1 301 ? -33.968 -28.655 51.813 1.00 87.81 301 GLY A N 1
ATOM 2325 C CA . GLY A 1 301 ? -33.038 -29.709 52.232 1.00 87.81 301 GLY A CA 1
ATOM 2326 C C . GLY A 1 301 ? -31.667 -29.638 51.552 1.00 87.81 301 GLY A C 1
ATOM 2327 O O . GLY A 1 301 ? -31.039 -30.673 51.341 1.00 87.81 301 GLY A O 1
ATOM 2328 N N . VAL A 1 302 ? -31.221 -28.438 51.167 1.00 89.88 302 VAL A N 1
ATOM 2329 C CA . VAL A 1 302 ? -29.973 -28.206 50.417 1.00 89.88 302 VAL A CA 1
ATOM 2330 C C . VAL A 1 302 ? -28.824 -27.759 51.324 1.00 89.88 302 VAL A C 1
ATOM 2332 O O . VAL A 1 302 ? -29.037 -27.266 52.433 1.00 89.88 302 VAL A O 1
ATOM 2335 N N . SER A 1 303 ? -27.586 -27.916 50.845 1.00 89.38 303 SER A N 1
ATOM 2336 C CA . SER A 1 303 ? -26.388 -27.426 51.542 1.00 89.38 303 SER A CA 1
ATOM 2337 C C . SER A 1 303 ? -26.316 -25.890 51.559 1.00 89.38 303 SER A C 1
ATOM 2339 O O . SER A 1 303 ? -26.939 -25.222 50.734 1.00 89.38 303 SER A O 1
ATOM 2341 N N . ARG A 1 304 ? -25.526 -25.311 52.477 1.00 86.38 304 ARG A N 1
ATOM 2342 C CA . ARG A 1 304 ? -25.341 -23.848 52.587 1.00 86.38 304 ARG A CA 1
ATOM 2343 C C . ARG A 1 304 ? -24.866 -23.222 51.272 1.00 86.38 304 ARG A C 1
ATOM 2345 O O . ARG A 1 304 ? -25.419 -22.213 50.846 1.00 86.38 304 ARG A O 1
ATOM 2352 N N . ASP A 1 305 ? -23.895 -23.841 50.610 1.00 87.38 305 ASP A N 1
ATOM 2353 C CA . ASP A 1 305 ? -23.328 -23.341 49.350 1.00 87.38 305 ASP A CA 1
ATOM 2354 C C . ASP A 1 305 ? -24.362 -23.359 48.216 1.00 87.38 305 ASP A C 1
ATOM 2356 O O . ASP A 1 305 ? -24.444 -22.437 47.404 1.00 87.38 305 ASP A O 1
ATOM 2360 N N . GLU A 1 306 ? -25.204 -24.389 48.191 1.00 85.44 306 GLU A N 1
ATOM 2361 C CA . GLU A 1 306 ? -26.284 -24.524 47.221 1.00 85.44 306 GLU A CA 1
ATOM 2362 C C . GLU A 1 306 ? -27.423 -23.535 47.505 1.00 85.44 306 GLU A C 1
ATOM 2364 O O . GLU A 1 306 ? -27.922 -22.899 46.580 1.00 85.44 306 GLU A O 1
ATOM 2369 N N . ALA A 1 307 ? -27.751 -23.287 48.776 1.00 85.94 307 ALA A N 1
ATOM 2370 C CA . ALA A 1 307 ? -28.692 -22.244 49.179 1.00 85.94 307 ALA A CA 1
ATOM 2371 C C . ALA A 1 307 ? -28.208 -20.835 48.784 1.00 85.94 307 ALA A C 1
ATOM 2373 O O . ALA A 1 307 ? -28.991 -20.048 48.250 1.00 85.94 307 ALA A O 1
ATOM 2374 N N . VAL A 1 308 ? -26.918 -20.524 48.978 1.00 87.38 308 VAL A N 1
ATOM 2375 C CA . VAL A 1 308 ? -26.307 -19.255 48.532 1.00 87.38 308 VAL A CA 1
ATOM 2376 C C . VAL A 1 308 ? -26.406 -19.115 47.016 1.00 87.38 308 VAL A C 1
ATOM 2378 O O . VAL A 1 308 ? -26.806 -18.062 46.519 1.00 87.38 308 VAL A O 1
ATOM 2381 N N . ARG A 1 309 ? -26.098 -20.181 46.273 1.00 87.62 309 ARG A N 1
ATOM 2382 C CA . ARG A 1 309 ? -26.185 -20.184 44.811 1.00 87.62 309 ARG A CA 1
ATOM 2383 C C . ARG A 1 309 ? -27.618 -19.983 44.315 1.00 87.62 309 ARG A C 1
ATOM 2385 O O . ARG A 1 309 ? -27.837 -19.176 43.419 1.00 87.62 309 ARG A O 1
ATOM 2392 N N . MET A 1 310 ? -28.597 -20.645 44.930 1.00 85.50 310 MET A N 1
ATOM 2393 C CA . MET A 1 310 ? -30.015 -20.488 44.591 1.00 85.50 310 MET A CA 1
ATOM 2394 C C . MET A 1 310 ? -30.535 -19.078 44.889 1.00 85.50 310 MET A C 1
ATOM 2396 O O . MET A 1 310 ? -31.295 -18.528 44.097 1.00 85.50 310 MET A O 1
ATOM 2400 N N . LEU A 1 311 ? -30.119 -18.478 46.009 1.00 85.19 311 LEU A N 1
ATOM 2401 C CA . LEU A 1 311 ? -30.446 -17.087 46.332 1.00 85.19 311 LEU A CA 1
ATOM 2402 C C . LEU A 1 311 ? -29.782 -16.111 45.354 1.00 85.19 311 LEU A C 1
ATOM 2404 O O . LEU A 1 311 ? -30.391 -15.110 44.987 1.00 85.19 311 LEU A O 1
ATOM 2408 N N . TYR A 1 312 ? -28.560 -16.410 44.907 1.00 85.44 312 TYR A N 1
ATOM 2409 C CA . TYR A 1 312 ? -27.851 -15.617 43.907 1.00 85.44 312 TYR A CA 1
ATOM 2410 C C . TYR A 1 312 ? -28.491 -15.715 42.514 1.00 85.44 312 TYR A C 1
ATOM 2412 O O . TYR A 1 312 ? -28.566 -14.719 41.809 1.00 85.44 312 TYR A O 1
ATOM 2420 N N . GLU A 1 313 ? -28.995 -16.883 42.114 1.00 83.69 313 GLU A N 1
ATOM 2421 C CA . GLU A 1 313 ? -29.702 -17.069 40.835 1.00 83.69 313 GLU A CA 1
ATOM 2422 C C . GLU A 1 313 ? -31.086 -16.391 40.802 1.00 83.69 313 GLU A C 1
ATOM 2424 O O . GLU A 1 313 ? -31.632 -16.161 39.726 1.00 83.69 313 GLU A O 1
ATOM 2429 N N . GLN A 1 314 ? -31.646 -16.039 41.965 1.00 79.69 314 GLN A N 1
ATOM 2430 C CA . GLN A 1 314 ? -32.886 -15.259 42.088 1.00 79.69 314 GLN A CA 1
ATOM 2431 C C . GLN A 1 314 ? -32.665 -13.735 42.040 1.00 79.69 314 GLN A C 1
ATOM 2433 O O . GLN A 1 314 ? -33.635 -12.977 42.139 1.00 79.69 314 GLN A O 1
ATOM 2438 N N . LEU A 1 315 ? -31.410 -13.280 41.919 1.00 67.06 315 LEU A N 1
ATOM 2439 C CA . LEU A 1 315 ? -31.047 -11.865 41.793 1.00 67.06 315 LEU A CA 1
ATOM 2440 C C . LEU A 1 315 ? -31.329 -11.312 40.389 1.00 67.06 315 LEU A C 1
ATOM 2442 O O . LEU A 1 315 ? -31.768 -10.132 40.347 1.00 67.06 315 LEU A O 1
#

Secondary structure (DSSP, 8-state):
--PPTTHHHHHHHHHHHHHHHHHHH-HHHHHHHHHHHHSTTTTHHHHHHHHHHHHH--SSPPP---HHHHHHHHHHHHHHHHHHHHHHHHHHHHHHHHHHHTT--HHHHHHHHHHSHHHHHHHHHHHHHHHHHHHHHHHHHHHHH--GGGGG-HHHHHHHHHHH-HHHHHHHHHHHHHHHHHHHHHHHHHSPPP---TTS--THHHHHHHHHHHHHHHHSSHHHHSHHHHHHHHHHHHHHHHTS-PPPPPPPPPPPPPPPPPHHHHHHHHHHHHHHHH---HHHHHHHHHHHHHHHHHHH---HHHHHHHHHHT-

Foldseek 3Di:
DDDPQLPLLVVLLVLLVQQLVLCVVVVVNLVVLLVLLQDVLSNLLLQLQLLVCLQVVDSYRDDSPDSVNSSVSSVLLVVLVVVVVVVVVVVVVVVLVVCVVVVPQPLVQLVVLCVDLNSLLVLLLVLQLVCCLQQVLLSSQCSNPVDSVSSPVSVLSVVLCVVSDSSNSSVLSVVLSVLLSVLLSQQCVVDPQDPPPPDDDDGSVSVVSSSVSSVCSSPPRSSNRPVSSVSSSSSSSSSSSSPRPGDDPDDPDDPDPDDDPQLVVLLVVQLVVCCVPPNDDSVVSNVVVVVQLVVCCVVPVDDSSVSSVVVSVVD

Radius of gyration: 30.38 Å; chains: 1; bounding box: 70×55×81 Å

Sequence (315 aa):
MSVAPLERARGALAESFRFAAALIKDVRKLLTLTLLNIVPIVNWIVTGYFVRVVRRNPGEPLEVREFGELFKEGFNFFLAVLLLAIVLAIPFWLVALALMLLRINVPELLKAANESLSGRLLLTATVEFAINLLLGPAIGLYMKRGKISEIFAFGDAWRAVLGFGVADYAFACLVVMALTCPVTALSSILLPPPPLTQGRVGGLAEALLIAMGSIWRAYAPSWLVSAPLMVLVNAIYYKVLAQLPYPTAAPPPPPPPTPPPAIEEMYERLVDRVLRTWGGTPERAKARIESLIQKVMEERGVSRDEAVRMLYEQL

pLDDT: mean 82.11, std 11.66, range [42.25, 95.69]